Protein AF-A0A7V9HF92-F1 (afdb_monomer_lite)

Sequence (200 aa):
MSDAPPTRTHRFTRQAFLLSTALSVGAAAGPRAQLAFAQTGGGDSEILKFALTLELLEARFYERGLRLVEELSEEERAGLAELRDNEFEHVRVLSRLIRRLGATPVTEPQFDFGDAFSSNSRFLEVAQQLEELGVGAYQGAMTGIADRQVLAVAGAIAQVEARHSAVVRLLREEPVAPDALDRSLARDAVVERVEPFLAE

Secondary structure (DSSP, 8-state):
---PPP-------S------------S---HHHHHHHHTTT--HHHHHHHHHHHHHHHHHHHHHHHHH-TT--HHHHHHHHHHHHHHHHHHHHHHHHHHHTTPPPPPPPPB--TTTTSSHHHHHHHHHHHHHHHHHHHHHHGGG--SHHHHHHHHHHHHHHHHHHHHHHHHTT--S--SSS-----HHHHHHHHGGGB--

Radius of gyration: 20.08 Å; chains: 1; bounding box: 72×50×48 Å

Foldseek 3Di:
DDDDDDDPDPPPDPDDDPDDDPDPDDDDQAPVRLLVVLPPLDALLSLLLLLLQLLLLLLVLLVVLLVQAPPDDPVRSVLSVVSNVLSVVSNVVSQVVSVVVVHHHDDHFQWDPDCCNVYPLSVLVVQLVSLLLSLQSLQQCLVSYDDPVSNVSSVVSSVVSLVSNLSSCVVVVHDSDPDPDRHHDDSVRSCVSCVNTGDD

Structure (mmCIF, N/CA/C/O backbone):
data_AF-A0A7V9HF92-F1
#
_entry.id   AF-A0A7V9HF92-F1
#
loop_
_atom_site.group_PDB
_atom_site.id
_atom_site.type_symbol
_atom_site.label_atom_id
_atom_site.label_alt_id
_atom_site.label_comp_id
_atom_site.label_asym_id
_atom_site.label_entity_id
_atom_site.label_seq_id
_atom_site.pdbx_PDB_ins_code
_atom_site.Cartn_x
_atom_site.Cartn_y
_atom_site.Cartn_z
_atom_site.occupancy
_atom_site.B_iso_or_equiv
_atom_site.auth_seq_id
_atom_site.auth_comp_id
_atom_site.auth_asym_id
_atom_site.auth_atom_id
_atom_site.pdbx_PDB_model_num
ATOM 1 N N . MET A 1 1 ? -53.172 -40.941 7.576 1.00 40.94 1 MET A N 1
ATOM 2 C CA . MET A 1 1 ? -52.555 -40.146 6.489 1.00 40.94 1 MET A CA 1
ATOM 3 C C . MET A 1 1 ? -52.684 -38.686 6.882 1.00 40.94 1 MET A C 1
ATOM 5 O O . MET A 1 1 ? -53.810 -38.234 6.944 1.00 40.94 1 MET A O 1
ATOM 9 N N . SER A 1 2 ? -51.672 -37.896 7.214 1.00 47.41 2 SER A N 1
ATOM 10 C CA . SER A 1 2 ? -50.235 -38.066 7.434 1.00 47.41 2 SER A CA 1
ATOM 11 C C . SER A 1 2 ? -49.829 -36.771 8.152 1.00 47.41 2 SER A C 1
ATOM 13 O O . SER A 1 2 ? -49.923 -35.712 7.538 1.00 47.41 2 SER A O 1
ATOM 15 N N . ASP A 1 3 ? -49.438 -36.833 9.426 1.00 45.84 3 ASP A N 1
ATOM 16 C CA . ASP A 1 3 ? -48.853 -35.688 10.134 1.00 45.84 3 ASP A CA 1
ATOM 17 C C . ASP A 1 3 ? -47.425 -35.474 9.623 1.00 45.84 3 ASP A C 1
ATOM 19 O O . ASP A 1 3 ? -46.551 -36.319 9.823 1.00 45.84 3 ASP A O 1
ATOM 23 N N . ALA A 1 4 ? -47.183 -34.359 8.934 1.00 49.19 4 ALA A N 1
ATOM 24 C CA . ALA A 1 4 ? -45.833 -33.900 8.629 1.00 49.19 4 ALA A CA 1
ATOM 25 C C . ALA A 1 4 ? -45.316 -33.052 9.807 1.00 49.19 4 ALA A C 1
ATOM 27 O O . ALA A 1 4 ? -46.046 -32.178 10.284 1.00 49.19 4 ALA A O 1
ATOM 28 N N . PRO A 1 5 ? -44.081 -33.263 10.295 1.00 51.62 5 PRO A N 1
ATOM 29 C CA . PRO A 1 5 ? -43.551 -32.468 11.394 1.00 51.62 5 PRO A CA 1
ATOM 30 C C . PRO A 1 5 ? -43.204 -31.048 10.914 1.00 51.62 5 PRO A C 1
ATOM 32 O O . PRO A 1 5 ? -42.853 -30.858 9.745 1.00 51.62 5 PRO A O 1
ATOM 35 N N . PRO A 1 6 ? -43.246 -30.033 11.796 1.00 48.38 6 PRO A N 1
ATOM 36 C CA . PRO A 1 6 ? -42.852 -28.681 11.428 1.00 48.38 6 PRO A CA 1
ATOM 37 C C . PRO A 1 6 ? -41.350 -28.622 11.114 1.00 48.38 6 PRO A C 1
ATOM 39 O O . PRO A 1 6 ? -40.503 -29.011 11.921 1.00 48.38 6 PRO A O 1
ATOM 42 N N . THR A 1 7 ? -41.010 -28.088 9.942 1.00 48.69 7 THR A N 1
ATOM 43 C CA . THR A 1 7 ? -39.640 -27.742 9.552 1.00 48.69 7 THR A CA 1
ATOM 44 C C . THR A 1 7 ? -39.078 -26.680 10.492 1.00 48.69 7 THR A C 1
ATOM 46 O O . THR A 1 7 ? -39.492 -25.520 10.477 1.00 48.69 7 THR A O 1
ATOM 49 N N . ARG A 1 8 ? -38.105 -27.082 11.312 1.00 45.47 8 ARG A N 1
ATOM 50 C CA . ARG A 1 8 ? -37.311 -26.205 12.175 1.00 45.47 8 ARG A CA 1
ATOM 51 C C . ARG A 1 8 ? -36.413 -25.324 11.304 1.00 45.47 8 ARG A C 1
ATOM 53 O O . ARG A 1 8 ? -35.305 -25.710 10.950 1.00 45.47 8 ARG A O 1
ATOM 60 N N . THR A 1 9 ? -36.878 -24.131 10.946 1.00 44.81 9 THR A N 1
ATOM 61 C CA . THR A 1 9 ? -36.008 -23.114 10.345 1.00 44.81 9 THR A CA 1
ATOM 62 C C . THR A 1 9 ? -35.005 -22.660 11.401 1.00 44.81 9 THR A C 1
ATOM 64 O O . THR A 1 9 ? -35.370 -21.954 12.346 1.00 44.81 9 THR A O 1
ATOM 67 N N . HIS A 1 10 ? -33.747 -23.075 11.268 1.00 40.66 10 HIS A N 1
ATOM 68 C CA . HIS A 1 10 ? -32.648 -22.533 12.056 1.00 40.66 10 HIS A CA 1
ATOM 69 C C . HIS A 1 10 ? -32.425 -21.076 11.639 1.00 40.66 10 HIS A C 1
ATOM 71 O O . HIS A 1 10 ? -31.696 -20.773 10.700 1.00 40.66 10 HIS A O 1
ATOM 77 N N . ARG A 1 11 ? -33.099 -20.156 12.335 1.00 37.94 11 ARG A N 1
ATOM 78 C CA . ARG A 1 11 ? -32.717 -18.746 12.347 1.00 37.94 11 ARG A CA 1
ATOM 79 C C . ARG A 1 11 ? -31.356 -18.674 13.035 1.00 37.94 11 ARG A C 1
ATOM 81 O O . ARG A 1 11 ? -31.277 -18.841 14.249 1.00 37.94 11 ARG A O 1
ATOM 88 N N . PHE A 1 12 ? -30.291 -18.463 12.269 1.00 39.97 12 PHE A N 1
ATOM 89 C CA . PHE A 1 12 ? -29.013 -18.052 12.838 1.00 39.97 12 PHE A CA 1
ATOM 90 C C . PHE A 1 12 ? -29.165 -16.612 13.331 1.00 39.97 12 PHE A C 1
ATOM 92 O O . PHE A 1 12 ? -29.011 -15.646 12.586 1.00 39.97 12 PHE A O 1
ATOM 99 N N . THR A 1 13 ? -29.564 -16.466 14.591 1.00 43.72 13 THR A N 1
ATOM 100 C CA . THR A 1 13 ? -29.582 -15.178 15.279 1.00 43.72 13 THR A CA 1
ATOM 101 C C . THR A 1 13 ? -28.131 -14.745 15.497 1.00 43.72 13 THR A C 1
ATOM 103 O O . THR A 1 13 ? -27.348 -15.493 16.076 1.00 43.72 13 THR A O 1
ATOM 106 N N . ARG A 1 14 ? -27.765 -13.539 15.037 1.00 43.00 14 ARG A N 1
ATOM 107 C CA . ARG A 1 14 ? -26.424 -12.913 15.136 1.00 43.00 14 ARG A CA 1
ATOM 108 C C . ARG A 1 14 ? -25.986 -12.560 16.574 1.00 43.00 14 ARG A C 1
ATOM 110 O O . ARG A 1 14 ? -25.287 -11.579 16.792 1.00 43.00 14 ARG A O 1
ATOM 117 N N . GLN A 1 15 ? -26.414 -13.320 17.574 1.00 42.09 15 GLN A N 1
ATOM 118 C CA . GLN A 1 15 ? -26.092 -13.084 18.978 1.00 42.09 15 GLN A CA 1
ATOM 119 C C . GLN A 1 15 ? -25.791 -14.414 19.657 1.00 42.09 15 GLN A C 1
ATOM 121 O O . GLN A 1 15 ? -26.705 -15.076 20.135 1.00 42.09 15 GLN A O 1
ATOM 126 N N . ALA A 1 16 ? -24.512 -14.791 19.667 1.00 38.38 16 ALA A N 1
ATOM 127 C CA . ALA A 1 16 ? -23.866 -15.548 20.741 1.00 38.38 16 ALA A CA 1
ATOM 128 C C . ALA A 1 16 ? -22.420 -15.886 20.345 1.00 38.38 16 ALA A C 1
ATOM 130 O O . ALA A 1 16 ? -22.166 -16.966 19.828 1.00 38.38 16 ALA A O 1
ATOM 131 N N . PHE A 1 17 ? -21.477 -14.983 20.624 1.00 36.03 17 PHE A N 1
ATOM 132 C CA . PHE A 1 17 ? -20.179 -15.392 21.172 1.00 36.03 17 PHE A CA 1
ATOM 133 C C . PHE A 1 17 ? -19.497 -14.202 21.861 1.00 36.03 17 PHE A C 1
ATOM 135 O O . PHE A 1 17 ? -18.543 -13.617 21.365 1.00 36.03 17 PHE A O 1
ATOM 142 N N . LEU A 1 18 ? -20.026 -13.813 23.022 1.00 42.84 18 LEU A N 1
ATOM 143 C CA . LEU A 1 18 ? -19.210 -13.148 24.031 1.00 42.84 18 LEU A CA 1
ATOM 144 C C . LEU A 1 18 ? -18.628 -14.254 24.907 1.00 42.84 18 LEU A C 1
ATOM 146 O O . LEU A 1 18 ? -19.314 -14.757 25.794 1.00 42.84 18 LEU A O 1
ATOM 150 N N . LEU A 1 19 ? -17.375 -14.626 24.655 1.00 32.88 19 LEU A N 1
ATOM 151 C CA . LEU A 1 19 ? -16.530 -15.182 25.701 1.00 32.88 19 LEU A CA 1
ATOM 152 C C . LEU A 1 19 ? -15.268 -14.331 25.794 1.00 32.88 19 LEU A C 1
ATOM 154 O O . LEU A 1 19 ? -14.344 -14.410 24.992 1.00 32.88 19 LEU A O 1
ATOM 158 N N . SER A 1 20 ? -15.291 -13.475 26.802 1.00 36.34 20 SER A N 1
ATOM 159 C CA . SER A 1 20 ? -14.154 -12.781 27.366 1.00 36.34 20 SER A CA 1
ATOM 160 C C . SER A 1 20 ? -13.101 -13.778 27.851 1.00 36.34 20 SER A C 1
ATOM 162 O O . SER A 1 20 ? -13.268 -14.404 28.896 1.00 36.34 20 SER A O 1
ATOM 164 N N . THR A 1 21 ? -11.975 -13.839 27.151 1.00 32.91 21 THR A N 1
ATOM 165 C CA . THR A 1 21 ? -10.671 -14.076 27.773 1.00 32.91 21 THR A CA 1
ATOM 166 C C . THR A 1 21 ? -9.811 -12.856 27.501 1.00 32.91 21 THR A C 1
ATOM 168 O O . THR A 1 21 ? -9.129 -12.763 26.484 1.00 32.91 21 THR A O 1
ATOM 171 N N . ALA A 1 22 ? -9.864 -11.899 28.425 1.00 42.62 22 ALA A N 1
ATOM 172 C CA . ALA A 1 22 ? -8.779 -10.953 28.598 1.00 42.62 22 ALA A CA 1
ATOM 173 C C . ALA A 1 22 ? -7.554 -11.751 29.071 1.00 42.62 22 ALA A C 1
ATOM 175 O O . ALA A 1 22 ? -7.378 -11.976 30.265 1.00 42.62 22 ALA A O 1
ATOM 176 N N . LEU A 1 23 ? -6.730 -12.221 28.134 1.00 39.31 23 LEU A N 1
ATOM 177 C CA . LEU A 1 23 ? -5.318 -12.420 28.420 1.00 39.31 23 LEU A CA 1
ATOM 178 C C . LEU A 1 23 ? -4.571 -11.230 27.831 1.00 39.31 23 LEU A C 1
ATOM 180 O O . LEU A 1 23 ? -4.361 -11.127 26.626 1.00 39.31 23 LEU A O 1
ATOM 184 N N . SER A 1 24 ? -4.133 -10.347 28.717 1.00 44.56 24 SER A N 1
ATOM 185 C CA . SER A 1 24 ? -2.951 -9.525 28.507 1.00 44.56 24 SER A CA 1
ATOM 186 C C . SER A 1 24 ? -1.732 -10.445 28.343 1.00 44.56 24 SER A C 1
ATOM 188 O O . SER A 1 24 ? -0.978 -10.657 29.291 1.00 44.56 24 SER A O 1
ATOM 190 N N . VAL A 1 25 ? -1.560 -11.035 27.153 1.00 40.38 25 VAL A N 1
ATOM 191 C CA . VAL A 1 25 ? -0.290 -11.639 26.733 1.00 40.38 25 VAL A CA 1
ATOM 192 C C . VAL A 1 25 ? 0.549 -10.528 26.123 1.00 40.38 25 VAL A C 1
ATOM 194 O O . VAL A 1 25 ? 0.230 -9.986 25.067 1.00 40.38 25 VAL A O 1
ATOM 197 N N . GLY A 1 26 ? 1.614 -10.162 26.826 1.00 43.53 26 GLY A N 1
ATOM 198 C CA . GLY A 1 26 ? 2.636 -9.279 26.294 1.00 43.53 26 GLY A CA 1
ATOM 199 C C . GLY A 1 26 ? 3.285 -9.861 25.033 1.00 43.53 26 GLY A C 1
ATOM 200 O O . GLY A 1 26 ? 3.657 -11.027 24.995 1.00 43.53 26 GLY A O 1
ATOM 201 N N . ALA A 1 27 ? 3.406 -9.014 24.013 1.00 47.22 27 ALA A N 1
ATOM 202 C CA . ALA A 1 27 ? 4.593 -8.787 23.179 1.00 47.22 27 ALA A CA 1
ATOM 203 C C . ALA A 1 27 ? 5.402 -9.966 22.576 1.00 47.22 27 ALA A C 1
ATOM 205 O O . ALA A 1 27 ? 6.543 -9.742 22.187 1.00 47.22 27 ALA A O 1
ATOM 206 N N . ALA A 1 28 ? 4.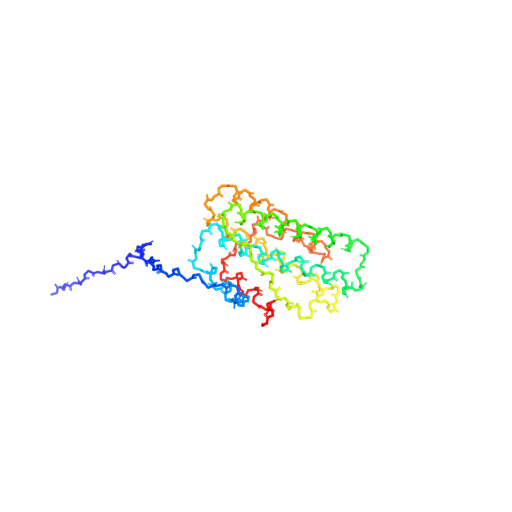864 -11.181 22.433 1.00 50.34 28 ALA A N 1
ATOM 207 C CA . ALA A 1 28 ? 5.590 -12.277 21.763 1.00 50.34 28 ALA A CA 1
ATOM 208 C C . ALA A 1 28 ? 4.709 -13.183 20.882 1.00 50.34 28 ALA A C 1
ATOM 210 O O . ALA A 1 28 ? 5.019 -14.352 20.671 1.00 50.34 28 ALA A O 1
ATOM 211 N N . ALA A 1 29 ? 3.594 -12.667 20.366 1.00 53.78 29 ALA A N 1
ATOM 212 C CA . ALA A 1 29 ? 2.858 -13.351 19.309 1.00 53.78 29 ALA A CA 1
ATOM 213 C C . ALA A 1 29 ? 3.549 -13.055 17.967 1.00 53.78 29 ALA A C 1
ATOM 215 O O . ALA A 1 29 ? 3.652 -11.885 17.588 1.00 53.78 29 ALA A O 1
ATOM 216 N N . GLY A 1 30 ? 4.034 -14.096 17.279 1.00 56.59 30 GLY A N 1
ATOM 217 C CA . GLY A 1 30 ? 4.612 -13.976 15.937 1.00 56.59 30 GLY A CA 1
ATOM 218 C C . GLY A 1 30 ? 3.607 -13.412 14.918 1.00 56.59 30 GLY A C 1
ATOM 219 O O . GLY A 1 30 ? 2.406 -13.359 15.211 1.00 56.59 30 GLY A O 1
ATOM 220 N N . PRO A 1 31 ? 4.057 -13.003 13.719 1.00 56.03 31 PRO A N 1
ATOM 221 C CA . PRO A 1 31 ? 3.224 -12.296 12.740 1.00 56.03 31 PRO A CA 1
ATOM 222 C C . PRO A 1 31 ? 1.904 -13.019 12.426 1.00 56.03 31 PRO A C 1
ATOM 224 O O . PRO A 1 31 ? 0.831 -12.416 12.470 1.00 56.03 31 PRO A O 1
ATOM 227 N N . ARG A 1 32 ? 1.956 -14.347 12.248 1.00 63.03 32 ARG A N 1
ATOM 228 C CA . ARG A 1 32 ? 0.773 -15.201 12.031 1.00 63.03 32 ARG A CA 1
ATOM 229 C C . ARG A 1 32 ? -0.222 -15.168 1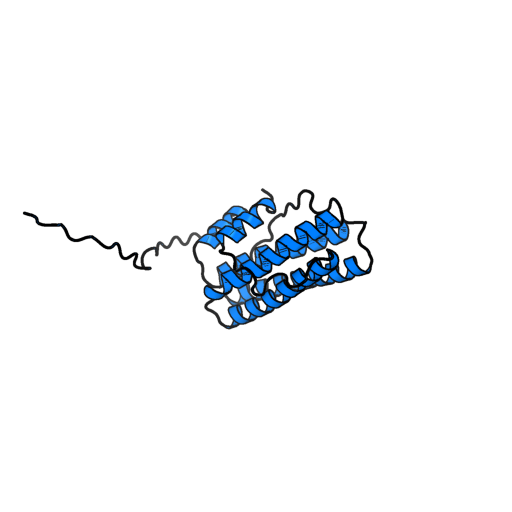3.195 1.00 63.03 32 ARG A C 1
ATOM 231 O O . ARG A 1 32 ? -1.431 -15.110 12.982 1.00 63.03 32 ARG A O 1
ATOM 238 N N . ALA A 1 33 ? 0.267 -15.166 14.433 1.00 57.69 33 ALA A N 1
ATOM 239 C CA . ALA A 1 33 ? -0.587 -15.103 15.616 1.00 57.69 33 ALA A CA 1
ATOM 240 C C . ALA A 1 33 ? -1.249 -13.723 15.761 1.00 57.69 33 ALA A C 1
ATOM 242 O O . ALA A 1 33 ? -2.421 -13.650 16.124 1.00 57.69 33 ALA A O 1
ATOM 243 N N . GLN A 1 34 ? -0.548 -12.637 15.417 1.00 56.53 34 GLN A N 1
ATOM 244 C CA . GLN A 1 34 ? -1.140 -11.295 15.383 1.00 56.53 34 GLN A CA 1
ATOM 245 C C . GLN A 1 34 ? -2.262 -11.204 14.344 1.00 56.53 34 GLN A C 1
ATOM 247 O O . GLN A 1 34 ? -3.347 -10.727 14.676 1.00 56.53 34 GLN A O 1
ATOM 252 N N . LEU A 1 35 ? -2.052 -11.740 13.135 1.00 55.53 35 LEU A N 1
ATOM 253 C CA . LEU A 1 35 ? -3.102 -11.827 12.114 1.00 55.53 35 LEU A CA 1
ATOM 254 C C . LEU A 1 35 ? -4.307 -12.647 12.594 1.00 55.53 35 LEU A C 1
ATOM 256 O O . LEU A 1 35 ? -5.446 -12.235 12.373 1.00 55.53 35 LEU A O 1
ATOM 260 N N . ALA A 1 36 ? -4.070 -13.768 13.283 1.00 55.12 36 ALA A N 1
ATOM 261 C CA . ALA A 1 36 ? -5.118 -14.628 13.830 1.00 55.12 36 ALA A CA 1
ATOM 262 C C . ALA A 1 36 ? -5.943 -13.945 14.938 1.00 55.12 36 ALA A C 1
ATOM 264 O O . ALA A 1 36 ? -7.165 -14.070 14.947 1.00 55.12 36 ALA A O 1
ATOM 265 N N . PHE A 1 37 ? -5.321 -13.172 15.837 1.00 48.25 37 PHE A N 1
ATOM 266 C CA . PHE A 1 37 ? -6.055 -12.373 16.834 1.00 48.25 37 PHE A CA 1
ATOM 267 C C . PHE A 1 37 ? -6.966 -11.343 16.176 1.00 48.25 37 PHE A C 1
ATOM 269 O O . PHE A 1 37 ? -8.121 -11.156 16.573 1.00 48.25 37 PHE A O 1
ATOM 276 N N . ALA A 1 38 ? -6.454 -10.740 15.113 1.00 51.38 38 ALA A N 1
ATOM 277 C CA . ALA A 1 38 ? -7.172 -9.786 14.310 1.00 51.38 38 ALA A CA 1
ATOM 278 C C . ALA A 1 38 ? -8.455 -10.425 13.701 1.00 51.38 38 ALA A C 1
ATOM 280 O O . ALA A 1 38 ? -9.498 -9.774 13.678 1.00 51.38 38 ALA A O 1
ATOM 281 N N . GLN A 1 39 ? -8.458 -11.716 13.319 1.00 49.19 39 GLN A N 1
ATOM 282 C CA . GLN A 1 39 ? -9.604 -12.429 12.700 1.00 49.19 39 GLN A CA 1
ATOM 283 C C . GLN A 1 39 ? -10.920 -12.435 13.507 1.00 49.19 39 GLN A C 1
ATOM 285 O O . GLN A 1 39 ? -11.978 -12.700 12.942 1.00 49.19 39 GLN A O 1
ATOM 290 N N . THR A 1 40 ? -10.911 -12.116 14.803 1.00 50.59 40 THR A N 1
ATOM 291 C CA . THR A 1 40 ? -12.083 -12.269 15.693 1.00 50.59 40 THR A CA 1
ATOM 292 C C . THR A 1 40 ? -13.145 -11.157 15.609 1.00 50.59 40 THR A C 1
ATOM 294 O O . THR A 1 40 ? -14.029 -11.082 16.458 1.00 50.59 40 THR A O 1
ATOM 297 N N . GLY A 1 41 ? -13.121 -10.311 14.572 1.00 51.03 41 GLY A N 1
ATOM 298 C CA . GLY A 1 41 ? -14.105 -9.228 14.412 1.00 51.03 41 GLY A CA 1
ATOM 299 C C . GLY A 1 41 ? -13.924 -8.098 15.431 1.00 51.03 41 GLY A C 1
ATOM 300 O O . GLY A 1 41 ? -14.900 -7.572 15.962 1.00 51.03 41 GLY A O 1
ATOM 301 N N . GLY A 1 42 ? -12.669 -7.755 15.737 1.00 60.81 42 GLY A N 1
ATOM 302 C CA . GLY A 1 42 ? -12.345 -6.678 16.668 1.00 60.81 42 GLY A CA 1
ATOM 303 C C . GLY A 1 42 ? -12.814 -5.300 16.189 1.00 60.81 42 GLY A C 1
ATOM 304 O O . GLY A 1 42 ? -12.985 -5.071 14.994 1.00 60.81 42 GLY A O 1
ATOM 305 N N . GLY A 1 43 ? -13.021 -4.384 17.141 1.00 88.25 43 GLY A N 1
ATOM 306 C CA . GLY A 1 43 ? -13.391 -2.993 16.858 1.00 88.25 43 GLY A CA 1
ATOM 307 C C . GLY A 1 43 ? -12.307 -2.228 16.092 1.00 88.25 43 GLY A C 1
ATOM 308 O O . GLY A 1 43 ? -11.266 -2.782 15.744 1.00 88.25 43 GLY A O 1
ATOM 309 N N . ASP A 1 44 ? -12.522 -0.932 15.868 1.00 93.50 44 ASP A N 1
ATOM 310 C CA . ASP A 1 44 ? -11.688 -0.084 14.998 1.00 93.50 44 ASP A CA 1
ATOM 311 C C . ASP A 1 44 ? -10.173 -0.210 15.224 1.00 93.50 44 ASP A C 1
ATOM 313 O O . ASP A 1 44 ? -9.400 -0.145 14.273 1.00 93.50 44 ASP A O 1
ATOM 317 N N . SER A 1 45 ? -9.724 -0.452 16.461 1.00 94.69 45 SER A N 1
ATOM 318 C CA . SER A 1 45 ? -8.309 -0.683 16.766 1.00 94.69 45 SER A CA 1
ATOM 319 C C . SER A 1 45 ? -7.726 -1.927 16.089 1.00 94.69 45 SER A C 1
ATOM 321 O O . SER A 1 45 ? -6.580 -1.891 15.659 1.00 94.69 45 SER A O 1
ATOM 323 N N . GLU A 1 46 ? -8.480 -3.023 15.991 1.00 93.25 46 GLU A N 1
ATOM 324 C CA . GLU A 1 46 ? -8.020 -4.268 15.356 1.00 93.25 46 GLU A CA 1
ATOM 325 C C . GLU A 1 46 ? -8.084 -4.194 13.829 1.00 93.25 46 GLU A C 1
ATOM 327 O O . GLU A 1 46 ? -7.289 -4.841 13.145 1.00 93.25 46 GLU A O 1
ATOM 332 N N . ILE A 1 47 ? -8.997 -3.383 13.289 1.00 94.88 47 ILE A N 1
ATOM 333 C CA . ILE A 1 47 ? -9.003 -3.029 11.865 1.00 94.88 47 ILE A CA 1
ATOM 334 C C . ILE A 1 47 ? -7.762 -2.193 11.542 1.00 94.88 47 ILE A C 1
ATOM 336 O O . ILE A 1 47 ? -7.013 -2.533 10.633 1.00 94.88 47 ILE A O 1
ATOM 340 N N . LEU A 1 48 ? -7.495 -1.148 12.329 1.00 96.88 48 LEU A N 1
ATOM 341 C CA . LEU A 1 48 ? -6.343 -0.273 12.121 1.00 96.88 48 LEU A CA 1
ATOM 342 C C . LEU A 1 48 ? -5.005 -0.988 12.301 1.00 96.88 48 LEU A C 1
ATOM 344 O O . LEU A 1 48 ? -4.074 -0.719 11.552 1.00 96.88 48 LEU A O 1
ATOM 348 N N . LYS A 1 49 ? -4.884 -1.885 13.285 1.00 96.31 49 LYS A N 1
ATOM 349 C CA . LYS A 1 49 ? -3.676 -2.702 13.466 1.00 96.31 49 LYS A CA 1
ATOM 350 C C . LYS A 1 49 ? -3.425 -3.605 12.266 1.00 96.31 49 LYS A C 1
ATOM 352 O O . LYS A 1 49 ? -2.288 -3.736 11.843 1.00 96.31 49 LYS A O 1
ATOM 357 N N . PHE A 1 50 ? -4.484 -4.199 11.725 1.00 94.75 50 PHE A N 1
ATOM 358 C CA . PHE A 1 50 ? -4.381 -5.024 10.533 1.00 94.75 50 PHE A CA 1
ATOM 359 C C . PHE A 1 50 ? -3.962 -4.208 9.312 1.00 94.75 50 PHE A C 1
ATOM 361 O O . PHE A 1 50 ? -3.008 -4.596 8.651 1.00 94.75 50 PHE A O 1
ATOM 368 N N . ALA A 1 51 ? -4.595 -3.053 9.079 1.00 97.19 51 ALA A N 1
ATOM 369 C CA . ALA A 1 51 ? -4.175 -2.119 8.036 1.00 97.19 51 ALA A CA 1
ATOM 370 C C . ALA A 1 51 ? -2.704 -1.710 8.217 1.00 97.19 51 ALA A C 1
ATOM 372 O O . ALA A 1 51 ? -1.924 -1.827 7.288 1.00 97.19 51 ALA A O 1
ATOM 373 N N . LEU A 1 52 ? -2.283 -1.368 9.441 1.00 98.31 52 LEU A N 1
ATOM 374 C CA . LEU A 1 52 ? -0.894 -1.008 9.742 1.00 98.31 52 LEU A CA 1
ATOM 375 C C . LEU A 1 52 ? 0.100 -2.121 9.377 1.00 98.31 52 LEU A C 1
ATOM 377 O O . LEU A 1 52 ? 1.216 -1.818 8.973 1.00 98.31 52 LEU A O 1
ATOM 381 N N . THR A 1 53 ? -0.271 -3.394 9.524 1.00 96.56 53 THR A N 1
ATOM 382 C CA . THR A 1 53 ? 0.574 -4.507 9.072 1.00 96.56 53 THR A CA 1
ATOM 383 C C . THR A 1 53 ? 0.747 -4.522 7.550 1.00 96.56 53 THR A C 1
ATOM 385 O O . THR A 1 53 ? 1.844 -4.841 7.100 1.00 96.56 53 THR A O 1
ATOM 388 N N . LEU A 1 54 ? -0.291 -4.172 6.782 1.00 98.00 54 LEU A N 1
ATOM 389 C CA . LEU A 1 54 ? -0.227 -4.082 5.317 1.00 98.00 54 LEU A CA 1
ATOM 390 C C . LEU A 1 54 ? 0.646 -2.901 4.875 1.00 98.00 54 LEU A C 1
ATOM 392 O O . LEU A 1 54 ? 1.623 -3.120 4.173 1.00 98.00 54 LEU A O 1
ATOM 396 N N . GLU A 1 55 ? 0.431 -1.707 5.435 1.00 98.62 55 GLU A N 1
ATOM 397 C CA . GLU A 1 55 ? 1.260 -0.536 5.089 1.00 98.62 55 GLU A CA 1
ATOM 398 C C . GLU A 1 55 ? 2.745 -0.756 5.414 1.00 98.62 55 GLU A C 1
ATOM 400 O O . GLU A 1 55 ? 3.644 -0.265 4.739 1.00 98.62 55 GLU A O 1
ATOM 405 N N . LEU A 1 56 ? 3.042 -1.491 6.495 1.00 98.50 56 LEU A N 1
ATOM 406 C CA . LEU A 1 56 ? 4.420 -1.855 6.830 1.00 98.50 56 LEU A CA 1
ATOM 407 C C . LEU A 1 56 ? 5.011 -2.825 5.801 1.00 98.50 56 LEU A C 1
ATOM 409 O O . LEU A 1 56 ? 6.194 -2.707 5.479 1.00 98.50 56 LEU A O 1
ATOM 413 N N . LEU A 1 57 ? 4.211 -3.769 5.298 1.00 98.31 57 LEU A N 1
ATOM 414 C CA . LEU A 1 57 ? 4.617 -4.689 4.238 1.00 98.31 57 LEU A CA 1
ATOM 415 C C . LEU A 1 57 ? 4.971 -3.908 2.964 1.00 98.31 57 LEU A C 1
ATOM 417 O O . LEU A 1 57 ? 6.070 -4.090 2.438 1.00 98.31 57 LEU A O 1
ATOM 421 N N . GLU A 1 58 ? 4.097 -3.006 2.518 1.00 98.75 58 GLU A N 1
ATOM 422 C CA . GLU A 1 58 ? 4.278 -2.185 1.311 1.00 98.75 58 GLU A CA 1
ATOM 423 C C . GLU A 1 58 ? 5.438 -1.190 1.454 1.00 98.75 58 GLU A C 1
ATOM 425 O O . GLU A 1 58 ? 6.341 -1.160 0.610 1.00 98.75 58 GLU A O 1
ATOM 430 N N . ALA A 1 59 ? 5.524 -0.472 2.580 1.00 98.75 59 ALA A N 1
ATOM 431 C CA . ALA A 1 59 ? 6.634 0.443 2.850 1.00 98.75 59 ALA A CA 1
ATOM 432 C C . ALA A 1 59 ? 7.998 -0.264 2.760 1.00 98.75 59 ALA A C 1
ATOM 434 O O . ALA A 1 59 ? 8.948 0.253 2.157 1.00 98.75 59 ALA A O 1
ATOM 435 N N . ARG A 1 60 ? 8.109 -1.470 3.335 1.00 98.50 60 ARG A N 1
ATOM 436 C CA . ARG A 1 60 ? 9.348 -2.265 3.289 1.00 98.50 60 ARG A CA 1
ATOM 437 C C . ARG A 1 60 ? 9.597 -2.901 1.937 1.00 98.50 60 ARG A C 1
ATOM 439 O O . ARG A 1 60 ? 10.762 -3.015 1.541 1.00 98.50 60 ARG A O 1
ATOM 446 N N . PHE A 1 61 ? 8.542 -3.278 1.229 1.00 98.81 61 PHE A N 1
ATOM 447 C CA . PHE A 1 61 ? 8.637 -3.779 -0.129 1.00 98.81 61 PHE A CA 1
ATOM 448 C C . PHE A 1 61 ? 9.274 -2.735 -1.050 1.00 98.81 61 PHE A C 1
ATOM 450 O O . PHE A 1 61 ? 10.319 -3.013 -1.648 1.00 98.81 61 PHE A O 1
ATOM 457 N N . TYR A 1 62 ? 8.740 -1.509 -1.085 1.00 98.81 62 TYR A N 1
ATOM 458 C CA . TYR A 1 62 ? 9.299 -0.444 -1.918 1.00 98.81 62 TYR A CA 1
ATOM 459 C C . TYR A 1 62 ? 10.682 0.011 -1.458 1.00 98.81 62 TYR A C 1
ATOM 461 O O . TYR A 1 62 ? 11.572 0.198 -2.291 1.00 98.81 62 TYR A O 1
ATOM 469 N N . GLU A 1 63 ? 10.915 0.144 -0.147 1.00 98.69 63 GLU A N 1
ATOM 470 C CA . GLU A 1 63 ? 12.240 0.484 0.386 1.00 98.69 63 GLU A CA 1
ATOM 471 C C . GLU A 1 63 ? 13.311 -0.513 -0.082 1.00 98.69 63 GLU A C 1
ATOM 473 O O . GLU A 1 63 ? 14.415 -0.117 -0.475 1.00 98.69 63 GLU A O 1
ATOM 478 N N . ARG A 1 64 ? 12.999 -1.813 -0.052 1.00 98.62 64 ARG A N 1
ATOM 479 C CA . ARG A 1 64 ? 13.927 -2.861 -0.477 1.00 98.62 64 ARG A CA 1
ATOM 480 C C . ARG A 1 64 ? 14.035 -2.947 -1.999 1.00 98.62 64 ARG A C 1
ATOM 482 O O . ARG A 1 64 ? 15.156 -3.073 -2.489 1.00 98.62 64 ARG A O 1
ATOM 489 N N . GLY A 1 65 ? 12.931 -2.822 -2.730 1.00 98.50 65 GLY A N 1
ATOM 490 C CA . GLY A 1 65 ? 12.913 -2.844 -4.194 1.00 98.50 65 GLY A CA 1
ATOM 491 C C . GLY A 1 65 ? 13.728 -1.714 -4.810 1.00 98.50 65 GLY A C 1
ATOM 492 O O . GLY A 1 65 ? 14.628 -1.972 -5.605 1.00 98.50 65 GLY A O 1
ATOM 493 N N . LEU A 1 66 ? 13.543 -0.478 -4.335 1.00 98.50 66 LEU A N 1
ATOM 494 C CA . LEU A 1 66 ? 14.323 0.684 -4.783 1.00 98.50 66 LEU A CA 1
ATOM 495 C C . LEU A 1 66 ? 15.831 0.538 -4.536 1.00 98.50 66 LEU A C 1
ATOM 497 O O . LEU A 1 66 ? 16.629 1.187 -5.217 1.00 98.50 66 LEU A O 1
ATOM 501 N N . ARG A 1 67 ? 16.228 -0.288 -3.562 1.00 98.19 67 ARG A N 1
ATOM 502 C CA . ARG A 1 67 ? 17.633 -0.574 -3.253 1.00 98.19 67 ARG A CA 1
ATOM 503 C C . ARG A 1 67 ? 18.203 -1.732 -4.072 1.00 98.19 67 ARG A C 1
ATOM 505 O O . ARG A 1 67 ? 19.386 -1.692 -4.386 1.00 98.19 67 ARG A O 1
ATOM 512 N N . LEU A 1 68 ? 17.414 -2.776 -4.328 1.00 98.06 68 LEU A N 1
ATOM 513 C CA . LEU A 1 68 ? 17.901 -4.035 -4.905 1.00 98.06 68 LEU A CA 1
ATOM 514 C C . LEU A 1 68 ? 17.681 -4.154 -6.415 1.00 98.06 68 LEU A C 1
ATOM 516 O O . LEU A 1 68 ? 18.425 -4.882 -7.062 1.00 98.06 68 LEU A O 1
ATOM 520 N N . VAL A 1 69 ? 16.688 -3.464 -6.976 1.00 97.94 69 VAL A N 1
ATOM 521 C CA . VAL A 1 69 ? 16.418 -3.492 -8.416 1.00 97.94 69 VAL A CA 1
ATOM 522 C C . VAL A 1 69 ? 17.273 -2.423 -9.098 1.00 97.94 69 VAL A C 1
ATOM 524 O O . VAL A 1 69 ? 17.014 -1.220 -8.994 1.00 97.94 69 VAL A O 1
ATOM 527 N N . GLU A 1 70 ? 18.331 -2.867 -9.775 1.00 93.62 70 GLU A N 1
ATOM 528 C CA . GLU A 1 70 ? 19.305 -1.983 -10.433 1.00 93.62 70 GLU A CA 1
ATOM 529 C C . GLU A 1 70 ? 18.791 -1.413 -11.764 1.00 93.62 70 GLU A C 1
ATOM 531 O O . GLU A 1 70 ? 19.203 -0.332 -12.173 1.00 93.62 70 GLU A O 1
ATOM 536 N N . GLU A 1 71 ? 17.857 -2.112 -12.412 1.00 94.75 71 GLU A N 1
ATOM 537 C CA . GLU A 1 71 ? 17.402 -1.850 -13.786 1.00 94.75 71 GLU A CA 1
ATOM 538 C C . GLU A 1 71 ? 16.340 -0.740 -13.911 1.00 94.75 71 GLU A C 1
ATOM 540 O O . GLU A 1 71 ? 15.889 -0.454 -15.016 1.00 94.75 71 GLU A O 1
ATOM 545 N N . LEU A 1 72 ? 15.933 -0.114 -12.800 1.00 96.50 72 LEU A N 1
ATOM 546 C CA . LEU A 1 72 ? 14.921 0.947 -12.806 1.00 96.50 72 LEU A CA 1
ATOM 547 C C . LEU A 1 72 ? 15.426 2.191 -13.544 1.00 96.50 72 LEU A C 1
ATOM 549 O O . LEU A 1 72 ? 16.464 2.759 -13.179 1.00 96.50 72 LEU A O 1
ATOM 553 N N . SER A 1 73 ? 14.643 2.667 -14.509 1.00 96.06 73 SER A N 1
ATOM 554 C CA . SER A 1 73 ? 14.808 3.996 -15.094 1.00 96.06 73 SER A CA 1
ATOM 555 C C . SER A 1 73 ? 14.636 5.099 -14.041 1.00 96.06 73 SER A C 1
ATOM 557 O O . SER A 1 73 ? 14.129 4.880 -12.938 1.00 96.06 73 SER A O 1
ATOM 559 N N . GLU A 1 74 ? 15.072 6.316 -14.372 1.00 95.12 74 GLU A N 1
ATOM 560 C CA . GLU A 1 74 ? 14.932 7.469 -13.475 1.00 95.12 74 GLU A CA 1
ATOM 561 C C . GLU A 1 74 ? 13.459 7.787 -13.171 1.00 95.12 74 GLU A C 1
ATOM 563 O O . GLU A 1 74 ? 13.119 8.069 -12.023 1.00 95.12 74 GLU A O 1
ATOM 568 N N . GLU A 1 75 ? 12.586 7.677 -14.175 1.00 92.12 75 GLU A N 1
ATOM 569 C CA . GLU A 1 75 ? 11.148 7.920 -14.039 1.00 92.12 75 GLU A CA 1
ATOM 570 C C . GLU A 1 75 ? 10.469 6.853 -13.171 1.00 92.12 75 GLU A C 1
ATOM 572 O O . GLU A 1 75 ? 9.776 7.200 -12.213 1.00 92.12 75 GLU A O 1
ATOM 577 N N . GLU A 1 76 ? 10.738 5.565 -13.424 1.00 96.81 76 GLU A N 1
ATOM 578 C CA . GLU A 1 76 ? 10.245 4.467 -12.578 1.00 96.81 76 GLU A CA 1
ATOM 579 C C . GLU A 1 76 ? 10.699 4.651 -11.129 1.00 96.81 76 GLU A C 1
ATOM 581 O O . GLU A 1 76 ? 9.896 4.574 -10.199 1.00 96.81 76 GLU A O 1
ATOM 586 N N . ARG A 1 77 ? 11.988 4.944 -10.925 1.00 97.50 77 ARG A N 1
ATOM 587 C CA . ARG A 1 77 ? 12.557 5.156 -9.593 1.00 97.50 77 ARG A CA 1
ATOM 588 C C . ARG A 1 77 ? 11.897 6.324 -8.869 1.00 97.50 77 ARG A C 1
ATOM 590 O O . ARG A 1 77 ? 11.680 6.218 -7.664 1.00 97.50 77 ARG A O 1
ATOM 597 N N . ALA A 1 78 ? 11.606 7.420 -9.567 1.00 96.44 78 ALA A N 1
ATOM 598 C CA . ALA A 1 78 ? 10.933 8.573 -8.982 1.00 96.44 78 ALA A CA 1
ATOM 599 C C . ALA A 1 78 ? 9.497 8.226 -8.558 1.00 96.44 78 ALA A C 1
ATOM 601 O O . ALA A 1 78 ? 9.143 8.466 -7.404 1.00 96.44 78 ALA A O 1
ATOM 602 N N . GLY A 1 79 ? 8.716 7.592 -9.440 1.00 96.75 79 GLY A N 1
ATOM 603 C CA . GLY A 1 79 ? 7.345 7.173 -9.130 1.00 96.75 79 GLY A CA 1
ATOM 604 C C . GLY A 1 79 ? 7.287 6.176 -7.969 1.00 96.75 79 GLY A C 1
ATOM 605 O O . GLY A 1 79 ? 6.565 6.383 -7.000 1.00 96.75 79 GLY A O 1
ATOM 606 N N . LEU A 1 80 ? 8.121 5.136 -7.999 1.00 98.50 80 LEU A N 1
ATOM 607 C CA . LEU A 1 80 ? 8.186 4.124 -6.938 1.00 98.50 80 LEU A CA 1
ATOM 608 C C . LEU A 1 80 ? 8.694 4.693 -5.599 1.00 98.50 80 LEU A C 1
ATOM 610 O O . LEU A 1 80 ? 8.312 4.208 -4.534 1.00 98.50 80 LEU A O 1
ATOM 614 N N . ALA A 1 81 ? 9.554 5.719 -5.624 1.00 98.50 81 ALA A N 1
ATOM 615 C CA . ALA A 1 81 ? 9.977 6.423 -4.413 1.00 98.50 81 ALA A CA 1
ATOM 616 C C . ALA A 1 81 ? 8.851 7.268 -3.806 1.00 98.50 81 ALA A C 1
ATOM 618 O O . ALA A 1 81 ? 8.764 7.346 -2.582 1.00 98.50 81 ALA A O 1
ATOM 619 N N . GLU A 1 82 ? 7.985 7.857 -4.632 1.00 98.62 82 GLU A N 1
ATOM 620 C CA . GLU A 1 82 ? 6.788 8.549 -4.154 1.00 98.62 82 GLU A CA 1
ATOM 621 C C . GLU A 1 82 ? 5.832 7.575 -3.454 1.00 98.62 82 GLU A C 1
ATOM 623 O O . GLU A 1 82 ? 5.427 7.854 -2.324 1.00 98.62 82 GLU A O 1
ATOM 628 N N . LEU A 1 83 ? 5.567 6.410 -4.061 1.00 98.75 83 LEU A N 1
ATOM 629 C CA . LEU A 1 83 ? 4.764 5.337 -3.454 1.00 98.75 83 LEU A CA 1
ATOM 630 C C . LEU A 1 83 ? 5.340 4.939 -2.089 1.00 98.75 83 LEU A C 1
ATOM 632 O O . LEU A 1 83 ? 4.663 5.073 -1.074 1.00 98.75 83 LEU A O 1
ATOM 636 N N . ARG A 1 84 ? 6.639 4.605 -2.023 1.00 98.81 84 ARG A N 1
ATOM 637 C CA . ARG A 1 84 ? 7.340 4.312 -0.756 1.00 98.81 84 ARG A CA 1
ATOM 638 C C . ARG A 1 84 ? 7.086 5.373 0.322 1.00 98.81 84 ARG A C 1
ATOM 640 O O . ARG A 1 84 ? 6.871 5.044 1.489 1.00 98.81 84 ARG A O 1
ATOM 647 N N . ASP A 1 85 ? 7.201 6.648 -0.036 1.00 98.81 85 ASP A N 1
ATOM 648 C CA . ASP A 1 85 ? 7.074 7.746 0.922 1.00 98.81 85 ASP A CA 1
ATOM 649 C C . ASP A 1 85 ? 5.628 7.916 1.410 1.00 98.81 85 ASP A C 1
ATOM 651 O O . ASP A 1 85 ? 5.415 8.273 2.575 1.00 98.81 85 ASP A O 1
ATOM 655 N N . ASN A 1 86 ? 4.650 7.607 0.553 1.00 98.81 86 ASN A N 1
ATOM 656 C CA . ASN A 1 86 ? 3.231 7.576 0.900 1.00 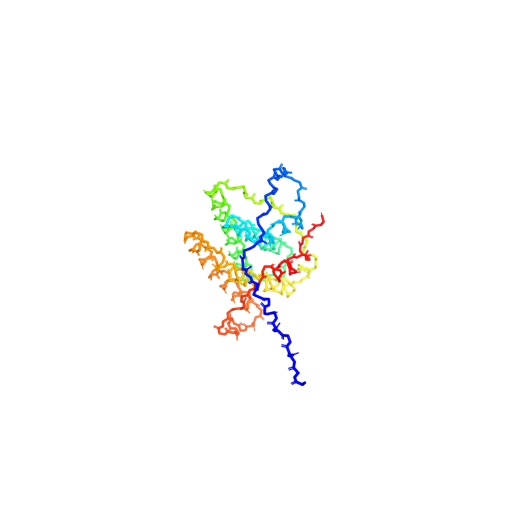98.81 86 ASN A CA 1
ATOM 657 C C . ASN A 1 86 ? 2.953 6.429 1.885 1.00 98.81 86 ASN A C 1
ATOM 659 O O . ASN A 1 86 ? 2.398 6.698 2.954 1.00 98.81 86 ASN A O 1
ATOM 663 N N . GLU A 1 87 ? 3.478 5.223 1.633 1.00 98.81 87 GLU A N 1
ATOM 664 C CA . GLU A 1 87 ? 3.344 4.079 2.554 1.00 98.81 87 GLU A CA 1
ATOM 665 C C . GLU A 1 87 ? 3.885 4.391 3.957 1.00 98.81 87 GLU A C 1
ATOM 667 O O . GLU A 1 87 ? 3.253 4.135 4.987 1.00 98.81 87 GLU A O 1
ATOM 672 N N . PHE A 1 88 ? 5.047 5.048 4.046 1.00 98.81 88 PHE A N 1
ATOM 673 C CA . PHE A 1 88 ? 5.582 5.470 5.344 1.00 98.81 88 PHE A CA 1
ATOM 674 C C . PHE A 1 88 ? 4.717 6.533 6.046 1.00 98.81 88 PHE A C 1
ATOM 676 O O . PHE A 1 88 ? 4.703 6.588 7.288 1.00 98.81 88 PHE A O 1
ATOM 683 N N . GLU A 1 89 ? 4.003 7.390 5.310 1.00 98.88 89 GLU A N 1
ATOM 684 C CA . GLU A 1 89 ? 3.018 8.297 5.911 1.00 98.88 89 GLU A CA 1
ATOM 685 C C . GLU A 1 89 ? 1.764 7.543 6.357 1.00 98.88 89 GLU A C 1
ATOM 687 O O . GLU A 1 89 ? 1.281 7.813 7.461 1.00 98.88 89 GLU A O 1
ATOM 692 N N . HIS A 1 90 ? 1.273 6.569 5.591 1.00 98.81 90 HIS A N 1
ATOM 693 C CA . HIS A 1 90 ? 0.152 5.725 6.006 1.00 98.81 90 HIS A CA 1
ATOM 694 C C . HIS A 1 90 ? 0.465 5.004 7.324 1.00 98.81 90 HIS A C 1
ATOM 696 O O . HIS A 1 90 ? -0.272 5.165 8.307 1.00 98.81 90 HIS A O 1
ATOM 702 N N . VAL A 1 91 ? 1.636 4.357 7.426 1.00 98.81 91 VAL A N 1
ATOM 703 C CA . VAL A 1 91 ? 2.158 3.756 8.671 1.00 98.81 91 VAL A CA 1
ATOM 704 C C . VAL A 1 91 ? 2.101 4.752 9.836 1.00 98.81 91 VAL A C 1
ATOM 706 O O . VAL A 1 91 ? 1.647 4.429 10.944 1.00 98.81 91 VAL A O 1
ATOM 709 N N . ARG A 1 92 ? 2.545 5.995 9.608 1.00 98.75 92 ARG A N 1
ATOM 710 C CA . ARG A 1 92 ? 2.569 7.059 10.624 1.00 98.75 92 ARG A CA 1
ATOM 711 C C . ARG A 1 92 ? 1.164 7.480 11.042 1.00 98.75 92 ARG A C 1
ATOM 713 O O . ARG A 1 92 ? 0.903 7.627 12.243 1.00 98.75 92 ARG A O 1
ATOM 720 N N . VAL A 1 93 ? 0.264 7.680 10.083 1.00 98.62 93 VAL A N 1
ATOM 721 C CA . VAL A 1 93 ? -1.139 8.046 10.305 1.00 98.62 93 VAL A CA 1
ATOM 722 C C . VAL A 1 93 ? -1.849 6.962 11.110 1.00 98.62 93 VAL A C 1
ATOM 724 O O . VAL A 1 93 ? -2.381 7.266 12.183 1.00 98.62 93 VAL A O 1
ATOM 727 N N . LEU A 1 94 ? -1.793 5.705 10.669 1.00 98.56 94 LEU A N 1
ATOM 728 C CA . LEU A 1 94 ? -2.436 4.580 11.348 1.00 98.56 94 LEU A CA 1
ATOM 729 C C . LEU A 1 94 ? -1.881 4.387 12.759 1.00 98.56 94 LEU A C 1
ATOM 731 O O . LEU A 1 94 ? -2.641 4.262 13.720 1.00 98.56 94 LEU A O 1
ATOM 735 N N . SER A 1 95 ? -0.560 4.481 12.928 1.00 98.50 95 SER A N 1
ATOM 736 C CA . SER A 1 95 ? 0.074 4.401 14.246 1.00 98.50 95 SER A CA 1
ATOM 737 C C . SER A 1 95 ? -0.393 5.507 15.201 1.00 98.50 95 SER A C 1
ATOM 739 O O . SER A 1 95 ? -0.496 5.280 16.410 1.00 98.50 95 SER A O 1
ATOM 741 N N . ARG A 1 96 ? -0.666 6.723 14.706 1.00 98.38 96 ARG A N 1
ATOM 742 C CA . ARG A 1 96 ? -1.256 7.804 15.519 1.00 98.38 96 ARG A CA 1
ATOM 743 C C . ARG A 1 96 ? -2.711 7.501 15.874 1.00 98.38 96 ARG A C 1
ATOM 745 O O . ARG A 1 96 ? -3.090 7.690 17.029 1.00 98.38 96 ARG A O 1
ATOM 752 N N . LEU A 1 97 ? -3.502 7.005 14.923 1.00 97.25 97 LEU A N 1
ATOM 753 C CA . LEU A 1 97 ? -4.901 6.639 15.156 1.00 97.25 97 LEU A CA 1
ATOM 754 C C . LEU A 1 97 ? -5.044 5.518 16.186 1.00 97.25 97 LEU A C 1
ATOM 756 O O . LEU A 1 97 ? -5.834 5.649 17.117 1.00 97.25 97 LEU A O 1
ATOM 760 N N . ILE A 1 98 ? -4.234 4.464 16.083 1.00 97.19 98 ILE A N 1
ATOM 761 C CA . ILE A 1 98 ? -4.241 3.350 17.042 1.00 97.19 98 ILE A CA 1
ATOM 762 C C . ILE A 1 98 ? -3.955 3.863 18.460 1.00 97.19 98 ILE A C 1
ATOM 764 O O . ILE A 1 98 ? -4.698 3.544 19.389 1.00 97.19 98 ILE A O 1
ATOM 768 N N . ARG A 1 99 ? -2.945 4.732 18.620 1.00 97.31 99 ARG A N 1
ATOM 769 C CA . ARG A 1 99 ? -2.630 5.359 19.917 1.00 97.31 99 ARG A CA 1
ATOM 770 C C . ARG A 1 99 ? -3.762 6.248 20.429 1.00 97.31 99 ARG A C 1
ATOM 772 O O . ARG A 1 99 ? -4.049 6.223 21.622 1.00 97.31 99 ARG A O 1
ATOM 779 N N . ARG A 1 100 ? -4.431 7.007 19.551 1.00 96.88 100 ARG A N 1
ATOM 780 C CA . ARG A 1 100 ? -5.600 7.834 19.909 1.00 96.88 100 ARG A CA 1
ATOM 781 C C . ARG A 1 100 ? -6.738 6.987 20.480 1.00 96.88 100 ARG A C 1
ATOM 783 O O . ARG A 1 100 ? -7.405 7.425 21.409 1.00 96.88 100 ARG A O 1
ATOM 790 N N . LEU A 1 101 ? -6.939 5.783 19.947 1.00 94.44 101 LEU A N 1
ATOM 791 C CA . LEU A 1 101 ? -7.929 4.827 20.451 1.00 94.44 101 LEU A CA 1
ATOM 792 C C . LEU A 1 101 ? -7.490 4.117 21.748 1.00 94.44 101 LEU A C 1
ATOM 794 O O . LEU A 1 101 ? -8.182 3.215 22.211 1.00 94.44 101 LEU A O 1
ATOM 798 N N . GLY A 1 102 ? -6.351 4.495 22.341 1.00 94.56 102 GLY A N 1
ATOM 799 C CA . GLY A 1 102 ? -5.823 3.878 23.561 1.00 94.56 102 GLY A CA 1
ATOM 800 C C . GLY A 1 102 ? -5.193 2.500 23.342 1.00 94.56 102 GLY A C 1
ATOM 801 O O . GLY A 1 102 ? -4.926 1.793 24.311 1.00 94.56 102 GLY A O 1
ATOM 802 N N . ALA A 1 103 ? -4.950 2.112 22.089 1.00 94.56 103 ALA A N 1
ATOM 803 C CA . ALA A 1 103 ? -4.319 0.850 21.730 1.00 94.56 103 ALA A CA 1
ATOM 804 C C . ALA A 1 103 ? -2.837 1.041 21.364 1.00 94.56 103 ALA A C 1
ATOM 806 O O . ALA A 1 103 ? -2.368 2.138 21.050 1.00 94.56 103 ALA A O 1
ATOM 807 N N . THR A 1 104 ? -2.080 -0.053 21.390 1.00 95.31 104 THR A N 1
ATOM 808 C CA . THR A 1 104 ? -0.670 -0.073 20.981 1.00 95.31 104 THR A CA 1
ATOM 809 C C . THR A 1 104 ? -0.565 -0.434 19.495 1.00 95.31 104 THR A C 1
ATOM 811 O O . THR A 1 104 ? -1.174 -1.428 19.092 1.00 95.31 104 THR A O 1
ATOM 814 N N . PRO A 1 105 ? 0.176 0.338 18.673 1.00 96.00 105 PRO A N 1
ATOM 815 C CA . PRO A 1 105 ? 0.489 -0.045 17.295 1.00 96.00 105 PRO A CA 1
ATOM 816 C C . PRO A 1 105 ? 1.173 -1.408 17.223 1.00 96.00 105 PRO A C 1
ATOM 818 O O . PRO A 1 105 ? 1.854 -1.805 18.170 1.00 96.00 105 PRO A O 1
ATOM 821 N N . VAL A 1 106 ? 0.991 -2.114 16.107 1.00 93.00 106 VAL A N 1
ATOM 822 C CA . VAL A 1 106 ? 1.634 -3.416 15.899 1.00 93.00 106 VAL A CA 1
ATOM 823 C C . VAL A 1 106 ? 3.151 -3.253 15.911 1.00 93.00 106 VAL A C 1
ATOM 825 O O . VAL A 1 106 ? 3.683 -2.228 15.478 1.00 93.00 106 VAL A O 1
ATOM 828 N N . THR A 1 107 ? 3.850 -4.263 16.417 1.00 91.88 107 THR A N 1
ATOM 829 C CA . THR A 1 107 ? 5.292 -4.372 16.196 1.00 91.88 107 THR A CA 1
ATOM 830 C C . THR A 1 107 ? 5.514 -4.821 14.762 1.00 91.88 107 THR A C 1
ATOM 832 O O . THR A 1 107 ? 4.855 -5.756 14.314 1.00 91.88 107 THR A O 1
ATOM 835 N N . GLU A 1 108 ? 6.421 -4.151 14.056 1.00 91.50 108 GLU A N 1
ATOM 836 C CA . GLU A 1 108 ? 6.729 -4.460 12.663 1.00 91.50 108 GLU A CA 1
ATOM 837 C C . GLU A 1 108 ? 7.157 -5.932 12.498 1.00 91.50 108 GLU A C 1
ATOM 839 O O . GLU A 1 108 ? 8.116 -6.359 13.154 1.00 91.50 108 GLU A O 1
ATOM 844 N N . PRO A 1 109 ? 6.453 -6.717 11.660 1.00 90.69 109 PRO A N 1
ATOM 845 C CA . PRO A 1 109 ? 6.867 -8.069 11.315 1.00 90.69 109 PRO A CA 1
ATOM 846 C C . PRO A 1 109 ? 8.190 -8.094 10.553 1.00 90.69 109 PRO A C 1
ATOM 848 O O . PRO A 1 109 ? 8.602 -7.116 9.938 1.00 90.69 109 PRO A O 1
ATOM 851 N N . GLN A 1 110 ? 8.837 -9.255 10.539 1.00 91.31 110 GLN A N 1
ATOM 852 C CA . GLN A 1 110 ? 9.844 -9.531 9.522 1.00 91.31 110 GLN A CA 1
ATOM 853 C C . GLN A 1 110 ? 9.134 -9.976 8.241 1.00 91.31 110 GLN A C 1
ATOM 855 O O . GLN A 1 110 ? 8.242 -10.826 8.290 1.00 91.31 110 GLN A O 1
ATOM 860 N N . PHE A 1 111 ? 9.533 -9.398 7.110 1.00 95.75 111 PHE A N 1
ATOM 861 C CA . PHE A 1 111 ? 8.957 -9.707 5.806 1.00 95.75 111 PHE A CA 1
ATOM 862 C C . PHE A 1 111 ? 9.940 -10.490 4.939 1.00 95.75 111 PHE A C 1
ATOM 864 O O . PHE A 1 111 ? 11.127 -10.151 4.862 1.00 95.75 111 PHE A O 1
ATOM 871 N N . ASP A 1 112 ? 9.425 -11.512 4.264 1.00 95.62 112 ASP A N 1
ATOM 872 C CA . ASP A 1 112 ? 10.126 -12.248 3.220 1.00 95.62 112 ASP A CA 1
ATOM 873 C C . ASP A 1 112 ? 9.483 -11.935 1.869 1.00 95.62 112 ASP A C 1
ATOM 875 O O . ASP A 1 112 ? 8.304 -12.170 1.650 1.00 95.62 112 ASP A O 1
ATOM 879 N N . PHE A 1 113 ? 10.265 -11.380 0.951 1.00 97.06 113 PHE A N 1
ATOM 880 C CA . PHE A 1 113 ? 9.791 -11.035 -0.388 1.00 97.06 113 PHE A CA 1
ATOM 881 C C . PHE A 1 113 ? 10.255 -12.041 -1.445 1.00 97.06 113 PHE A C 1
ATOM 883 O O . PHE A 1 113 ? 10.033 -11.816 -2.633 1.00 97.06 113 PHE A O 1
ATOM 890 N N . GLY A 1 114 ? 10.926 -13.127 -1.042 1.00 95.81 114 GLY A N 1
ATOM 891 C CA . GLY A 1 114 ? 11.401 -14.171 -1.942 1.00 95.81 114 GLY A CA 1
ATOM 892 C C . GLY A 1 114 ? 12.170 -13.612 -3.141 1.00 95.81 114 GLY A C 1
ATOM 893 O O . GLY A 1 114 ? 13.187 -12.931 -2.995 1.00 95.81 114 GLY A O 1
ATOM 894 N N . ASP A 1 115 ? 11.659 -13.899 -4.338 1.00 96.50 115 ASP A N 1
ATOM 895 C CA . ASP A 1 115 ? 12.244 -13.512 -5.622 1.00 96.50 115 ASP A CA 1
ATOM 896 C C . ASP A 1 115 ? 11.734 -12.172 -6.177 1.00 96.50 115 ASP A C 1
ATOM 898 O O . ASP A 1 115 ? 12.058 -11.829 -7.318 1.00 96.50 115 ASP A O 1
ATOM 902 N N . ALA A 1 116 ? 10.961 -11.405 -5.400 1.00 98.12 116 ALA A N 1
ATOM 903 C CA . ALA A 1 116 ? 10.264 -10.218 -5.891 1.00 98.12 116 ALA A CA 1
ATOM 904 C C . ALA A 1 116 ? 11.191 -9.151 -6.497 1.00 98.12 116 ALA A C 1
ATOM 906 O O . ALA A 1 116 ? 10.753 -8.353 -7.312 1.00 98.12 116 ALA A O 1
ATOM 907 N N . PHE A 1 117 ? 12.477 -9.147 -6.140 1.00 98.31 117 PHE A N 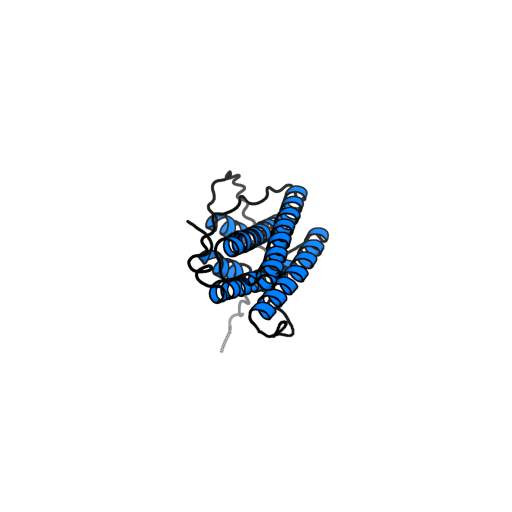1
ATOM 908 C CA . PHE A 1 117 ? 13.463 -8.173 -6.625 1.00 98.31 117 PHE A CA 1
ATOM 909 C C . PHE A 1 117 ? 14.435 -8.749 -7.665 1.00 98.31 117 PHE A C 1
ATOM 911 O O . PHE A 1 117 ? 15.499 -8.182 -7.889 1.00 98.31 117 PHE A O 1
ATOM 918 N N . SER A 1 118 ? 14.112 -9.897 -8.265 1.00 97.50 118 SER A N 1
ATOM 919 C CA . SER A 1 118 ? 14.984 -10.587 -9.232 1.00 97.50 118 SER A CA 1
ATOM 920 C C . SER A 1 118 ? 15.086 -9.900 -10.599 1.00 97.50 118 SER A C 1
ATOM 922 O O . SER A 1 118 ? 16.026 -10.169 -11.339 1.00 97.50 118 SER A O 1
ATOM 924 N N . SER A 1 119 ? 14.128 -9.040 -10.944 1.00 97.38 119 SER A N 1
ATOM 925 C CA . SER A 1 119 ? 14.115 -8.211 -12.155 1.00 97.38 119 SER A CA 1
ATOM 926 C C . SER A 1 119 ? 13.135 -7.050 -11.978 1.00 97.38 119 SER A C 1
ATOM 928 O O . SER A 1 119 ? 12.286 -7.098 -11.082 1.00 97.38 119 SER A O 1
ATOM 930 N N . ASN A 1 120 ? 13.200 -6.039 -12.852 1.00 97.56 120 ASN A N 1
ATOM 931 C CA . ASN A 1 120 ? 12.219 -4.949 -12.849 1.00 97.56 120 ASN A CA 1
ATOM 932 C C . ASN A 1 120 ? 10.780 -5.467 -13.061 1.00 97.56 120 ASN A C 1
ATOM 934 O O . ASN A 1 120 ? 9.891 -5.167 -12.270 1.00 97.56 120 ASN A O 1
ATOM 938 N N . SER A 1 121 ? 10.569 -6.349 -14.049 1.00 97.31 121 SER A N 1
ATOM 939 C CA . SER A 1 121 ? 9.251 -6.957 -14.314 1.00 97.31 121 SER A CA 1
ATOM 940 C C . SER A 1 121 ? 8.696 -7.670 -13.084 1.00 97.31 121 SER A C 1
ATOM 942 O O . SER A 1 121 ? 7.551 -7.448 -12.701 1.00 97.31 121 SER A O 1
ATOM 944 N N . ARG A 1 122 ? 9.519 -8.491 -12.415 1.00 98.25 122 ARG A N 1
ATOM 945 C CA . ARG A 1 122 ? 9.084 -9.230 -11.225 1.00 98.25 122 ARG A CA 1
ATOM 946 C 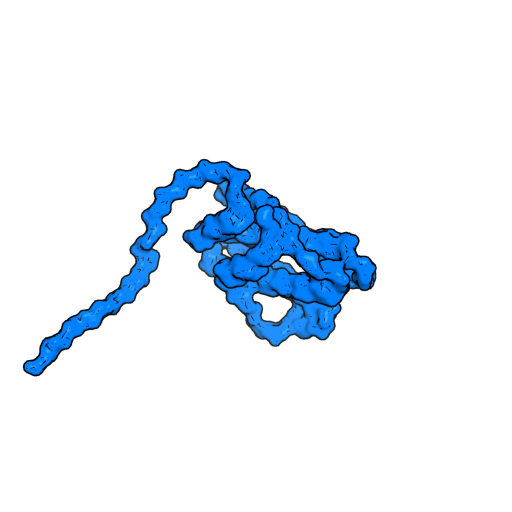C . ARG A 1 122 ? 8.746 -8.298 -10.057 1.00 98.25 122 ARG A C 1
ATOM 948 O O . ARG A 1 122 ? 7.796 -8.563 -9.321 1.00 98.25 122 ARG A O 1
ATOM 955 N N . PHE A 1 123 ? 9.486 -7.203 -9.912 1.00 98.69 123 PHE A N 1
ATOM 956 C CA . PHE A 1 123 ? 9.229 -6.199 -8.886 1.00 98.69 123 PHE A CA 1
ATOM 957 C C . PHE A 1 123 ? 7.901 -5.481 -9.115 1.00 98.69 123 PHE A C 1
ATOM 959 O O . PHE A 1 123 ? 7.066 -5.465 -8.213 1.00 98.69 123 PHE A O 1
ATOM 966 N N . LEU A 1 124 ? 7.653 -4.982 -10.328 1.00 98.50 124 LEU A N 1
ATOM 967 C CA . LEU A 1 124 ? 6.371 -4.365 -10.683 1.00 98.50 124 LEU A CA 1
ATOM 968 C C . LEU A 1 124 ? 5.210 -5.375 -10.620 1.00 98.50 124 LEU A C 1
ATOM 970 O O . LEU A 1 124 ? 4.080 -5.022 -10.279 1.00 98.50 124 LEU A O 1
ATOM 974 N N . GLU A 1 125 ? 5.480 -6.655 -10.890 1.00 98.44 125 GLU A N 1
ATOM 975 C CA . GLU A 1 125 ? 4.503 -7.731 -10.737 1.00 98.44 125 GLU A CA 1
ATOM 976 C C . GLU A 1 125 ? 4.002 -7.911 -9.311 1.00 98.44 125 GLU A C 1
ATOM 978 O O . GLU A 1 125 ? 2.798 -8.081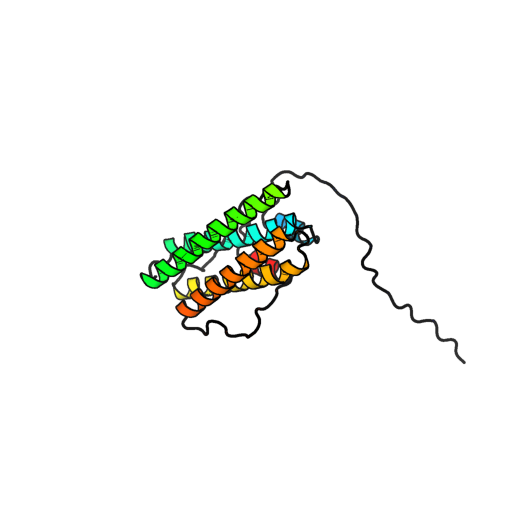 -9.093 1.00 98.44 125 GLU A O 1
ATOM 983 N N . VAL A 1 126 ? 4.923 -7.908 -8.351 1.00 98.56 126 VAL A N 1
ATOM 984 C CA . VAL A 1 126 ? 4.592 -8.031 -6.930 1.00 98.56 126 VAL A CA 1
ATOM 985 C C . VAL A 1 126 ? 4.041 -6.713 -6.391 1.00 98.56 126 VAL A C 1
ATOM 987 O O . VAL A 1 126 ? 3.076 -6.758 -5.636 1.00 98.56 126 VAL A O 1
ATOM 990 N N . ALA A 1 127 ? 4.557 -5.563 -6.845 1.00 98.62 127 ALA A N 1
ATOM 991 C CA . ALA A 1 127 ? 4.013 -4.245 -6.514 1.00 98.62 127 ALA A CA 1
ATOM 992 C C . ALA A 1 127 ? 2.511 -4.190 -6.814 1.00 98.62 127 ALA A C 1
ATOM 994 O O . ALA A 1 127 ? 1.713 -3.948 -5.920 1.00 98.62 127 ALA A O 1
ATOM 995 N N . GLN A 1 128 ? 2.108 -4.560 -8.034 1.00 98.62 128 GLN A N 1
ATOM 996 C CA . GLN A 1 128 ? 0.699 -4.550 -8.435 1.00 98.62 128 GLN A CA 1
ATOM 997 C C . GLN A 1 128 ? -0.181 -5.423 -7.533 1.00 98.62 128 GLN A C 1
ATOM 999 O O . GLN A 1 128 ? -1.315 -5.060 -7.235 1.00 98.62 128 GLN A O 1
ATOM 1004 N N . GLN A 1 129 ? 0.329 -6.588 -7.120 1.00 97.94 129 GLN A N 1
ATOM 1005 C CA . GLN A 1 129 ? -0.409 -7.507 -6.253 1.00 97.94 129 GLN A CA 1
ATOM 1006 C C . GLN A 1 129 ? -0.617 -6.931 -4.855 1.00 97.94 129 GLN A C 1
ATOM 1008 O O . GLN A 1 129 ? -1.681 -7.152 -4.280 1.00 97.94 129 GLN A O 1
ATOM 1013 N N . LEU A 1 130 ? 0.386 -6.232 -4.317 1.00 98.56 130 LEU A N 1
ATOM 1014 C CA . LEU A 1 130 ? 0.288 -5.565 -3.022 1.00 98.56 130 LEU A CA 1
ATOM 1015 C C . LEU A 1 130 ? -0.681 -4.381 -3.107 1.00 98.56 130 LEU A C 1
ATOM 1017 O O . LEU A 1 130 ? -1.674 -4.386 -2.396 1.00 98.56 130 LEU A O 1
ATOM 1021 N N . GLU A 1 131 ? -0.534 -3.502 -4.097 1.00 98.44 131 GLU A N 1
ATOM 1022 C CA . GLU A 1 131 ? -1.428 -2.345 -4.252 1.00 98.44 131 GLU A CA 1
ATOM 1023 C C . GLU A 1 131 ? -2.907 -2.744 -4.415 1.00 98.44 131 GLU A C 1
ATOM 1025 O O . GLU A 1 131 ? -3.816 -2.178 -3.804 1.00 98.44 131 GLU A O 1
ATOM 1030 N N . GLU A 1 132 ? -3.197 -3.777 -5.213 1.00 97.38 132 GLU A N 1
ATOM 1031 C CA . GLU A 1 132 ? -4.565 -4.301 -5.342 1.00 97.38 132 GLU A CA 1
ATOM 1032 C C . GLU A 1 132 ? -5.078 -4.958 -4.056 1.00 97.38 132 GLU A C 1
ATOM 1034 O O . GLU A 1 132 ? -6.279 -4.910 -3.754 1.00 97.38 132 GLU A O 1
ATOM 1039 N N . LEU A 1 133 ? -4.179 -5.584 -3.297 1.00 97.19 133 LEU A N 1
ATOM 1040 C CA . LEU A 1 133 ? -4.482 -6.139 -1.988 1.00 97.19 133 LEU A CA 1
ATOM 1041 C C . LEU A 1 133 ? -4.819 -5.022 -0.992 1.00 97.19 133 LEU A C 1
ATOM 1043 O O . LEU A 1 133 ? -5.827 -5.165 -0.293 1.00 97.19 133 LEU A O 1
ATOM 1047 N N . GLY A 1 134 ? -4.050 -3.929 -0.964 1.00 97.38 134 GLY A N 1
ATOM 1048 C CA . GLY A 1 134 ? -4.286 -2.731 -0.156 1.00 97.38 134 GLY A CA 1
ATOM 1049 C C . GLY A 1 134 ? -5.654 -2.111 -0.441 1.00 97.38 134 GLY A C 1
ATOM 1050 O O . GLY A 1 134 ? -6.504 -2.030 0.458 1.00 97.38 134 GLY A O 1
ATOM 1051 N N . VAL A 1 135 ? -5.943 -1.801 -1.714 1.00 97.69 135 VAL A N 1
ATOM 1052 C CA . VAL A 1 135 ? -7.257 -1.293 -2.164 1.00 97.69 135 VAL A CA 1
ATOM 1053 C C . VAL A 1 135 ? -8.394 -2.201 -1.685 1.00 97.69 135 VAL A C 1
ATOM 1055 O O . VAL A 1 135 ? -9.354 -1.751 -1.040 1.00 97.69 135 VAL A O 1
ATOM 1058 N N . GLY A 1 136 ? -8.283 -3.502 -1.962 1.00 96.94 136 GLY A N 1
ATOM 1059 C CA . GLY A 1 136 ? -9.315 -4.470 -1.615 1.00 96.94 136 GLY A CA 1
ATOM 1060 C C . GLY A 1 136 ? -9.511 -4.633 -0.107 1.00 96.94 136 GLY A C 1
ATOM 1061 O O . GLY A 1 136 ? -10.655 -4.754 0.354 1.00 96.94 136 GLY A O 1
ATOM 1062 N N . ALA A 1 137 ? -8.422 -4.606 0.667 1.00 97.06 137 ALA A N 1
ATOM 1063 C CA . ALA A 1 137 ? -8.434 -4.717 2.121 1.00 97.06 137 ALA A CA 1
ATOM 1064 C C . ALA A 1 137 ? -9.114 -3.510 2.773 1.00 97.06 137 ALA A C 1
ATOM 1066 O O . ALA A 1 137 ? -10.007 -3.697 3.608 1.00 97.06 137 ALA A O 1
ATOM 1067 N N . TYR A 1 138 ? -8.770 -2.285 2.360 1.00 97.69 138 TYR A N 1
ATOM 1068 C CA . TYR A 1 138 ? -9.440 -1.087 2.862 1.00 97.69 138 TYR A CA 1
ATOM 1069 C C . TYR A 1 138 ? -10.927 -1.099 2.537 1.00 97.69 138 TYR A C 1
ATOM 1071 O O . TYR A 1 138 ? -11.749 -0.937 3.442 1.00 97.69 138 TYR A O 1
ATOM 1079 N N . GLN A 1 139 ? -11.290 -1.347 1.275 1.00 95.50 139 GLN A N 1
ATOM 1080 C CA . GLN A 1 139 ? -12.690 -1.369 0.858 1.00 95.50 139 GLN A CA 1
ATOM 1081 C C . GLN A 1 139 ? -13.501 -2.429 1.619 1.00 95.50 139 GLN A C 1
ATOM 1083 O O . GLN A 1 139 ? -14.638 -2.169 2.015 1.00 95.50 139 GLN A O 1
ATOM 1088 N N . GLY A 1 140 ? -12.928 -3.612 1.865 1.00 94.12 140 GLY A N 1
ATOM 1089 C CA . GLY A 1 140 ? -13.546 -4.649 2.699 1.00 94.12 140 GLY A CA 1
ATOM 1090 C C . GLY A 1 140 ? -13.709 -4.250 4.162 1.00 94.12 140 GLY A C 1
ATOM 1091 O O . GLY A 1 140 ? -14.755 -4.506 4.766 1.00 94.12 140 GLY A O 1
ATOM 1092 N N . ALA A 1 141 ? -12.713 -3.569 4.724 1.00 94.38 141 ALA A N 1
ATOM 1093 C CA . ALA A 1 141 ? -12.728 -3.133 6.113 1.00 94.38 141 ALA A CA 1
ATOM 1094 C C . ALA A 1 141 ? -13.724 -1.994 6.389 1.00 94.38 141 ALA A C 1
ATOM 1096 O O . ALA A 1 141 ? -14.251 -1.926 7.500 1.00 94.38 141 ALA A O 1
ATOM 1097 N N . MET A 1 142 ? -14.026 -1.132 5.404 1.00 92.31 142 MET A N 1
ATOM 1098 C CA . MET A 1 142 ? -14.854 0.074 5.594 1.00 92.31 142 MET A CA 1
ATOM 1099 C C . MET A 1 142 ? -16.186 -0.192 6.306 1.00 92.31 142 MET A C 1
ATOM 1101 O O . MET A 1 142 ? -16.602 0.599 7.149 1.00 92.31 142 MET A O 1
ATOM 1105 N N . THR A 1 143 ? -16.853 -1.308 6.003 1.00 89.44 143 THR A N 1
ATOM 1106 C CA . THR A 1 143 ? -18.161 -1.638 6.603 1.00 89.44 143 THR A CA 1
ATOM 1107 C C . THR A 1 143 ? -18.088 -2.039 8.079 1.00 89.44 143 THR A C 1
ATOM 1109 O O . THR A 1 143 ? -19.103 -1.989 8.775 1.00 89.44 143 THR A O 1
ATOM 1112 N N . GLY A 1 144 ? -16.904 -2.424 8.560 1.00 90.75 144 GLY A N 1
ATOM 1113 C CA . GLY A 1 144 ? -16.651 -2.789 9.953 1.00 90.75 144 GLY A CA 1
ATOM 1114 C C . GLY A 1 144 ? -16.211 -1.622 10.838 1.00 90.75 144 GLY A C 1
ATOM 1115 O O . GLY A 1 144 ? -16.134 -1.801 12.050 1.00 90.75 144 GLY A O 1
ATOM 1116 N N . ILE A 1 145 ? -15.927 -0.449 10.261 1.00 94.56 145 ILE A N 1
ATOM 1117 C CA . ILE A 1 145 ? -15.422 0.714 10.999 1.00 94.56 145 ILE A CA 1
ATOM 1118 C C . ILE A 1 145 ? -16.586 1.507 11.613 1.00 94.56 145 ILE A C 1
ATOM 1120 O O . ILE A 1 145 ? -17.473 1.987 10.903 1.00 94.56 145 ILE A O 1
ATOM 1124 N N . ALA A 1 146 ? -16.562 1.691 12.933 1.00 94.75 146 ALA A N 1
ATOM 1125 C CA . ALA A 1 146 ? -17.585 2.414 13.688 1.00 94.75 146 ALA A CA 1
ATOM 1126 C C . ALA A 1 146 ? -17.243 3.903 13.896 1.00 94.75 146 ALA A C 1
ATOM 1128 O O . ALA A 1 146 ? -18.112 4.772 13.757 1.00 94.75 146 ALA A O 1
ATOM 1129 N N . ASP A 1 147 ? -15.991 4.221 14.230 1.00 95.38 147 ASP A N 1
ATOM 1130 C CA . ASP A 1 147 ? -15.503 5.587 14.411 1.00 95.38 147 ASP A CA 1
ATOM 1131 C C . ASP A 1 147 ? -15.437 6.308 13.055 1.00 95.38 147 ASP A C 1
ATOM 1133 O O . ASP A 1 147 ? -14.704 5.936 12.138 1.00 95.38 147 ASP A O 1
ATOM 1137 N N . ARG A 1 148 ? -16.201 7.398 12.926 1.00 96.62 148 ARG A N 1
ATOM 1138 C CA . ARG A 1 148 ? -16.296 8.163 11.673 1.00 96.62 148 ARG A CA 1
ATOM 1139 C C . ARG A 1 148 ? -14.982 8.818 11.252 1.00 96.62 148 ARG A C 1
ATOM 1141 O O . ARG A 1 148 ? -14.780 9.023 10.060 1.00 96.62 148 ARG A O 1
ATOM 1148 N N . GLN A 1 149 ? -14.109 9.167 12.195 1.00 95.38 149 GLN A N 1
ATOM 1149 C CA . GLN A 1 149 ? -12.783 9.693 11.871 1.00 95.38 149 GLN A CA 1
ATOM 1150 C C . GLN A 1 149 ? -11.872 8.577 11.364 1.00 95.38 149 GLN A C 1
ATOM 1152 O O . GLN A 1 149 ? -11.104 8.810 10.437 1.00 95.38 149 GLN A O 1
ATOM 1157 N N . VAL A 1 150 ? -11.969 7.372 11.938 1.00 97.19 150 VAL A N 1
ATOM 1158 C CA . VAL A 1 150 ? -11.258 6.196 11.412 1.00 97.19 150 VAL A CA 1
ATOM 1159 C C . VAL A 1 150 ? -11.734 5.886 9.998 1.00 97.19 150 VAL A C 1
ATOM 1161 O O . VAL A 1 150 ? -10.904 5.730 9.110 1.00 97.19 150 VAL A O 1
ATOM 1164 N N . LEU A 1 151 ? -13.049 5.895 9.760 1.00 97.75 151 LEU A N 1
ATOM 1165 C CA . LEU A 1 151 ? -13.615 5.642 8.433 1.00 97.75 151 LEU A CA 1
ATOM 1166 C C . LEU A 1 151 ? -13.163 6.696 7.415 1.00 97.75 151 LEU A C 1
ATOM 1168 O O . LEU A 1 151 ? -12.809 6.349 6.293 1.00 97.75 151 LEU A O 1
ATOM 1172 N N . ALA A 1 152 ? -13.146 7.973 7.806 1.00 98.12 152 ALA A N 1
ATOM 1173 C CA . ALA A 1 152 ? -12.683 9.052 6.940 1.00 98.12 152 ALA A CA 1
ATOM 1174 C C . ALA A 1 152 ? -11.205 8.889 6.551 1.00 98.12 152 ALA A C 1
ATOM 1176 O O . ALA A 1 152 ? -10.860 9.084 5.390 1.00 98.12 152 ALA A O 1
ATOM 1177 N N . VAL A 1 153 ? -10.344 8.503 7.498 1.00 98.19 153 VAL A N 1
ATOM 1178 C CA . VAL A 1 153 ? -8.923 8.265 7.210 1.00 98.19 153 VAL A CA 1
ATOM 1179 C C . VAL A 1 153 ? -8.724 7.006 6.369 1.00 98.19 153 VAL A C 1
ATOM 1181 O O . VAL A 1 153 ? -7.991 7.063 5.392 1.00 98.19 153 VAL A O 1
ATOM 1184 N N . ALA A 1 154 ? -9.412 5.907 6.684 1.00 97.81 154 ALA A N 1
ATOM 1185 C CA . ALA A 1 154 ? -9.363 4.684 5.882 1.00 97.81 154 ALA A CA 1
ATOM 1186 C C . ALA A 1 154 ? -9.809 4.938 4.432 1.00 97.81 154 ALA A C 1
ATOM 1188 O O . ALA A 1 154 ? -9.183 4.456 3.498 1.00 97.81 154 ALA A O 1
ATOM 1189 N N . GLY A 1 155 ? -10.856 5.747 4.232 1.00 97.81 155 GLY A N 1
ATOM 1190 C CA . GLY A 1 155 ? -11.287 6.173 2.901 1.00 97.81 155 GLY A CA 1
ATOM 1191 C C . GLY A 1 155 ? -10.269 7.054 2.177 1.00 97.81 155 GLY A C 1
ATOM 1192 O O . GLY A 1 155 ? -10.143 6.947 0.962 1.00 97.81 155 GLY A O 1
ATOM 1193 N N . ALA A 1 156 ? -9.538 7.906 2.900 1.00 98.50 156 ALA A N 1
ATOM 1194 C CA . ALA A 1 156 ? -8.478 8.719 2.313 1.00 98.50 156 ALA A CA 1
ATOM 1195 C C . ALA A 1 156 ? -7.287 7.862 1.858 1.00 98.50 156 ALA A C 1
ATOM 1197 O O . ALA A 1 156 ? -6.818 8.060 0.741 1.00 98.50 156 ALA A O 1
ATOM 1198 N N . ILE A 1 157 ? -6.857 6.895 2.678 1.00 98.62 157 ILE A N 1
ATOM 1199 C CA . ILE A 1 157 ? -5.774 5.964 2.325 1.00 98.62 157 ILE A CA 1
ATOM 1200 C C . ILE A 1 157 ? -6.192 5.107 1.128 1.00 98.62 157 ILE A C 1
ATOM 1202 O O . ILE A 1 157 ? -5.507 5.124 0.118 1.00 98.62 157 ILE A O 1
ATOM 1206 N N . ALA A 1 158 ? -7.387 4.505 1.148 1.00 97.75 158 ALA A N 1
ATOM 1207 C CA . ALA A 1 158 ? -7.887 3.690 0.034 1.00 97.75 158 ALA A CA 1
ATOM 1208 C C . ALA A 1 158 ? -7.859 4.405 -1.333 1.00 97.75 158 ALA A C 1
ATOM 1210 O O . ALA A 1 158 ? -7.647 3.782 -2.368 1.00 97.75 158 ALA A O 1
ATOM 1211 N N . GLN A 1 159 ? -8.086 5.723 -1.358 1.00 98.12 159 GLN A N 1
ATOM 1212 C CA . GLN A 1 159 ? -7.981 6.509 -2.591 1.00 98.12 159 GLN A CA 1
ATOM 1213 C C . GLN A 1 159 ? -6.535 6.685 -3.063 1.00 98.12 159 GLN A C 1
ATOM 1215 O O . GLN A 1 159 ? -6.314 6.859 -4.259 1.00 98.12 159 GLN A O 1
ATOM 1220 N N . VAL A 1 160 ? -5.575 6.750 -2.142 1.00 98.56 160 VAL A N 1
ATOM 1221 C CA . VAL A 1 160 ? -4.142 6.822 -2.447 1.00 98.56 160 VAL A CA 1
ATOM 1222 C C . VAL A 1 160 ? -3.649 5.461 -2.938 1.00 98.56 160 VAL A C 1
ATOM 1224 O O . VAL A 1 160 ? -3.108 5.430 -4.037 1.00 98.56 160 VAL A O 1
ATOM 1227 N N . GLU A 1 161 ? -4.002 4.362 -2.263 1.00 98.50 161 GLU A N 1
ATOM 1228 C CA . GLU A 1 161 ? -3.752 2.979 -2.727 1.00 98.50 161 GLU A CA 1
ATOM 1229 C C . GLU A 1 161 ? -4.240 2.755 -4.168 1.00 98.50 161 GLU A C 1
ATOM 1231 O O . GLU A 1 161 ? -3.539 2.238 -5.034 1.00 98.50 161 GLU A O 1
ATOM 1236 N N . ALA A 1 162 ? -5.446 3.234 -4.493 1.00 98.31 162 ALA A N 1
ATOM 1237 C CA . ALA A 1 162 ? -5.970 3.117 -5.854 1.00 98.31 162 ALA A CA 1
ATOM 1238 C C . ALA A 1 162 ? -5.120 3.887 -6.885 1.00 98.31 162 ALA A C 1
ATOM 1240 O O . ALA A 1 162 ? -4.994 3.465 -8.037 1.00 98.31 162 ALA A O 1
ATOM 1241 N N . ARG A 1 163 ? -4.512 5.016 -6.492 1.00 98.56 163 ARG A N 1
ATOM 1242 C CA . ARG A 1 163 ? -3.587 5.769 -7.357 1.00 98.56 163 ARG A CA 1
ATOM 1243 C C . ARG A 1 163 ? -2.229 5.089 -7.452 1.00 98.56 163 ARG A C 1
ATOM 1245 O O . ARG A 1 163 ? -1.665 5.091 -8.540 1.00 98.56 163 ARG A O 1
ATOM 1252 N N . HIS A 1 164 ? -1.729 4.499 -6.372 1.00 98.69 164 HIS A N 1
ATOM 1253 C CA . HIS A 1 164 ? -0.517 3.688 -6.399 1.00 98.69 164 HIS A CA 1
ATOM 1254 C C . HIS A 1 164 ? -0.676 2.506 -7.361 1.00 98.69 164 HIS A C 1
ATOM 1256 O O . HIS A 1 164 ? 0.114 2.371 -8.295 1.00 98.69 164 HIS A O 1
ATOM 1262 N N . SER A 1 165 ? -1.776 1.754 -7.245 1.00 98.38 165 SER A N 1
ATOM 1263 C CA . SER A 1 165 ? -2.141 0.696 -8.195 1.00 98.38 165 SER A CA 1
ATOM 1264 C C . SER A 1 165 ? -2.173 1.210 -9.639 1.00 98.38 165 SER A C 1
ATOM 1266 O O . SER A 1 165 ? -1.581 0.604 -10.530 1.00 98.38 165 SER A O 1
ATOM 1268 N N . ALA A 1 166 ? -2.785 2.373 -9.891 1.00 98.19 166 ALA A N 1
ATOM 1269 C CA . ALA A 1 166 ? -2.798 2.980 -11.223 1.00 98.19 166 ALA A CA 1
ATOM 1270 C C . ALA A 1 166 ? -1.392 3.358 -11.736 1.00 98.19 166 ALA A C 1
ATOM 1272 O O . ALA A 1 166 ? -1.110 3.169 -12.920 1.00 98.19 166 ALA A O 1
ATOM 1273 N N . VAL A 1 167 ? -0.506 3.867 -10.871 1.00 98.25 167 VAL A N 1
ATOM 1274 C CA . VAL A 1 167 ? 0.896 4.167 -11.213 1.00 98.25 167 VAL A CA 1
ATOM 1275 C C . VAL A 1 167 ? 1.642 2.888 -11.578 1.00 98.25 167 VAL A C 1
ATOM 1277 O O . VAL A 1 167 ? 2.277 2.845 -12.629 1.00 98.25 167 VAL A O 1
ATOM 1280 N N . VAL A 1 168 ? 1.527 1.825 -10.778 1.00 98.38 168 VAL A N 1
ATOM 1281 C CA . VAL A 1 168 ? 2.179 0.543 -11.085 1.00 98.38 168 VAL A CA 1
ATOM 1282 C C . VAL A 1 168 ? 1.659 -0.032 -12.406 1.00 98.38 168 VAL A C 1
ATOM 1284 O O . VAL A 1 168 ? 2.457 -0.488 -13.225 1.00 98.38 168 VAL A O 1
ATOM 1287 N N . ARG A 1 169 ? 0.352 0.075 -12.685 1.00 97.88 169 ARG A N 1
ATOM 1288 C CA . ARG A 1 169 ? -0.232 -0.310 -13.983 1.00 97.88 169 ARG A CA 1
ATOM 1289 C C . ARG A 1 169 ? 0.369 0.473 -15.144 1.00 97.88 169 ARG A C 1
ATOM 1291 O O . ARG A 1 169 ? 0.691 -0.139 -16.156 1.00 97.88 169 ARG A O 1
ATOM 1298 N N . LEU A 1 170 ? 0.573 1.786 -15.001 1.00 97.31 170 LEU A N 1
ATOM 1299 C CA . LEU A 1 170 ? 1.252 2.589 -16.027 1.00 97.31 170 LEU A CA 1
ATOM 1300 C C . LEU A 1 170 ? 2.676 2.094 -16.288 1.00 97.31 170 LEU A C 1
ATOM 1302 O O . LEU A 1 170 ? 3.041 1.919 -17.447 1.00 97.31 170 LEU A O 1
ATOM 1306 N N . LEU A 1 171 ? 3.452 1.828 -15.232 1.00 96.25 171 LEU A N 1
ATOM 1307 C CA . LEU A 1 171 ? 4.822 1.312 -15.359 1.00 96.25 171 LEU A CA 1
ATOM 1308 C C . LEU A 1 171 ? 4.866 -0.080 -16.006 1.00 96.25 171 LEU A C 1
ATOM 1310 O O . LEU A 1 171 ? 5.846 -0.441 -16.647 1.00 96.25 171 LEU A O 1
ATOM 1314 N N . ARG A 1 172 ? 3.788 -0.854 -15.864 1.00 96.94 172 ARG A N 1
ATOM 1315 C CA . ARG A 1 172 ? 3.607 -2.165 -16.498 1.00 96.94 172 ARG A CA 1
ATOM 1316 C C . ARG A 1 172 ? 2.980 -2.108 -17.891 1.00 96.94 172 ARG A C 1
ATOM 1318 O O . ARG A 1 172 ? 2.712 -3.160 -18.465 1.00 96.94 172 ARG A O 1
ATOM 1325 N N . GLU A 1 173 ? 2.711 -0.913 -18.413 1.00 96.81 173 GLU A N 1
ATOM 1326 C CA . GLU A 1 173 ? 2.001 -0.703 -19.681 1.00 96.81 173 GLU A CA 1
ATOM 1327 C C . GLU A 1 173 ? 0.601 -1.362 -19.716 1.00 96.81 173 GLU A C 1
ATOM 1329 O O . GLU A 1 173 ? 0.109 -1.803 -20.757 1.00 96.81 173 GLU A O 1
ATOM 1334 N N . GLU A 1 174 ? -0.075 -1.418 -18.566 1.00 97.06 174 GLU A N 1
ATOM 1335 C CA . GLU A 1 174 ? -1.413 -1.988 -18.397 1.00 97.06 174 GLU A CA 1
ATOM 1336 C C . GLU A 1 174 ? -2.509 -0.906 -18.304 1.00 97.06 174 GLU A C 1
ATOM 1338 O O . GLU A 1 174 ? -2.243 0.248 -17.953 1.00 97.06 174 GLU A O 1
ATOM 1343 N N . PRO A 1 175 ? -3.789 -1.249 -18.565 1.00 97.12 175 PRO A N 1
ATOM 1344 C CA . PRO A 1 175 ? -4.903 -0.340 -18.307 1.00 97.12 175 PRO A CA 1
ATOM 1345 C C . PRO A 1 175 ? -4.944 0.077 -16.834 1.00 97.12 175 PRO A C 1
ATOM 1347 O O . PRO A 1 175 ? -4.976 -0.785 -15.963 1.00 97.12 175 PRO A O 1
ATOM 1350 N N . VAL A 1 176 ? -4.998 1.386 -16.564 1.00 96.00 176 VAL A N 1
ATOM 1351 C CA . VAL A 1 176 ? -4.931 1.965 -15.202 1.00 96.00 176 VAL A CA 1
ATOM 1352 C C . VAL A 1 176 ? -6.179 1.746 -14.348 1.00 96.00 176 VAL A C 1
ATOM 1354 O O . VAL A 1 176 ? -6.115 1.834 -13.130 1.00 96.00 176 VAL A O 1
ATOM 1357 N N . ALA A 1 177 ? -7.315 1.479 -14.990 1.00 95.00 177 ALA A N 1
ATOM 1358 C CA . ALA A 1 177 ? -8.596 1.193 -14.353 1.00 95.00 177 ALA A CA 1
ATOM 1359 C C . ALA A 1 177 ? -9.320 0.134 -15.201 1.00 95.00 177 ALA A C 1
ATOM 1361 O O . ALA A 1 177 ? -10.167 0.482 -16.030 1.00 95.00 177 ALA A O 1
ATOM 1362 N N . PRO A 1 178 ? -8.913 -1.146 -15.100 1.00 92.31 178 PRO A N 1
ATOM 1363 C CA . PRO A 1 178 ? -9.452 -2.210 -15.948 1.00 92.31 178 PRO A CA 1
ATOM 1364 C C . PRO A 1 178 ? -10.918 -2.528 -15.626 1.00 92.31 178 PRO A C 1
ATOM 1366 O O . PRO A 1 178 ? -11.667 -2.934 -16.513 1.00 92.31 178 PRO A O 1
ATOM 1369 N N . ASP A 1 179 ? -11.331 -2.292 -14.380 1.00 92.50 179 ASP A N 1
ATOM 1370 C CA . ASP A 1 179 ? -12.679 -2.523 -13.882 1.00 92.50 179 ASP A CA 1
ATOM 1371 C C . ASP A 1 179 ? -13.339 -1.209 -13.450 1.00 92.50 179 ASP A C 1
ATOM 1373 O O . ASP A 1 179 ? -12.687 -0.257 -13.026 1.00 92.50 179 ASP A O 1
ATOM 1377 N N . ALA A 1 180 ? -14.670 -1.156 -13.530 1.00 93.00 180 ALA A N 1
ATOM 1378 C CA . ALA A 1 180 ? -15.436 0.009 -13.082 1.00 93.00 180 ALA A CA 1
ATOM 1379 C C . ALA A 1 180 ? -15.567 0.098 -11.551 1.00 93.00 180 ALA A C 1
ATOM 1381 O O . ALA A 1 180 ? -15.974 1.139 -11.033 1.00 93.00 180 ALA A O 1
ATOM 1382 N N . LEU A 1 181 ? -15.302 -1.004 -10.843 1.00 90.94 181 LEU A N 1
ATOM 1383 C CA . LEU A 1 181 ? -15.395 -1.120 -9.392 1.00 90.94 181 LEU A CA 1
ATOM 1384 C C . LEU A 1 181 ? -14.248 -1.986 -8.880 1.00 90.94 181 LEU A C 1
ATOM 1386 O O . LEU A 1 181 ? -14.135 -3.146 -9.283 1.00 90.94 181 LEU A O 1
ATOM 1390 N N . ASP A 1 182 ? -13.478 -1.456 -7.935 1.00 90.50 182 ASP A N 1
ATOM 1391 C CA . ASP A 1 182 ? -12.455 -2.234 -7.250 1.00 90.50 182 ASP A CA 1
ATOM 1392 C C . ASP A 1 182 ? -13.069 -3.368 -6.426 1.00 90.50 182 ASP A C 1
ATOM 1394 O O . ASP A 1 182 ? -14.168 -3.276 -5.851 1.00 90.50 182 ASP A O 1
ATOM 1398 N N . ARG A 1 183 ? -12.341 -4.484 -6.370 1.00 90.38 183 ARG A N 1
ATOM 1399 C CA . ARG A 1 183 ? -12.786 -5.680 -5.666 1.00 90.38 183 ARG A CA 1
ATOM 1400 C C . ARG A 1 183 ? -12.563 -5.527 -4.166 1.00 90.38 183 ARG A C 1
ATOM 1402 O O . ARG A 1 183 ? -11.444 -5.602 -3.678 1.00 90.38 183 ARG A O 1
ATOM 1409 N N . SER A 1 184 ? -13.655 -5.466 -3.414 1.00 94.12 184 SER A N 1
ATOM 1410 C CA . SER A 1 184 ? -13.613 -5.601 -1.956 1.00 94.12 184 SER A CA 1
ATOM 1411 C C . SER A 1 184 ? -13.129 -6.998 -1.539 1.00 94.12 184 SER A C 1
ATOM 1413 O O . SER A 1 184 ? -13.629 -8.012 -2.042 1.00 94.12 184 SER A O 1
ATOM 1415 N N . LEU A 1 185 ? -12.177 -7.059 -0.604 1.00 93.56 185 LEU A N 1
ATOM 1416 C CA . LEU A 1 185 ? -11.637 -8.306 -0.069 1.00 93.56 185 LEU A CA 1
ATOM 1417 C C . LEU A 1 185 ? -12.091 -8.532 1.372 1.00 93.56 185 LEU A C 1
ATOM 1419 O O . LEU A 1 185 ? -11.956 -7.671 2.239 1.00 93.56 185 LEU A O 1
ATOM 1423 N N . ALA A 1 186 ? -12.603 -9.733 1.636 1.00 91.38 186 ALA A N 1
ATOM 1424 C CA . ALA A 1 186 ? -12.814 -10.192 2.997 1.00 91.38 186 ALA A CA 1
ATOM 1425 C C . ALA A 1 186 ? -11.462 -10.439 3.684 1.00 91.38 186 ALA A C 1
ATOM 1427 O O . ALA A 1 186 ? -10.458 -10.752 3.043 1.00 91.38 186 ALA A O 1
ATOM 1428 N N . ARG A 1 187 ? -11.437 -10.276 5.006 1.00 88.19 187 ARG A N 1
ATOM 1429 C CA . ARG A 1 187 ? -10.209 -10.309 5.809 1.00 88.19 187 ARG A CA 1
ATOM 1430 C C . ARG A 1 187 ? -9.429 -11.623 5.691 1.00 88.19 187 ARG A C 1
ATOM 1432 O O . ARG A 1 187 ? -8.203 -11.604 5.707 1.00 88.19 187 ARG A O 1
ATOM 1439 N N . ASP A 1 188 ? -10.128 -12.748 5.609 1.00 90.44 188 ASP A N 1
ATOM 1440 C CA . ASP A 1 188 ? -9.552 -14.079 5.398 1.00 90.44 188 ASP A CA 1
ATOM 1441 C C . ASP A 1 188 ? -8.800 -14.152 4.066 1.00 90.44 188 ASP A C 1
ATOM 1443 O O . ASP A 1 188 ? -7.640 -14.553 4.034 1.00 90.44 188 ASP A O 1
ATOM 1447 N N . ALA A 1 189 ? -9.411 -13.639 2.999 1.00 92.81 189 ALA A N 1
ATOM 1448 C CA . ALA A 1 189 ? -8.800 -13.563 1.678 1.00 92.81 189 ALA A CA 1
ATOM 1449 C C . ALA A 1 189 ? -7.620 -12.575 1.615 1.00 92.81 189 ALA A C 1
ATOM 1451 O O . ALA A 1 189 ? -6.758 -12.709 0.747 1.00 92.81 189 ALA A O 1
ATOM 1452 N N . VAL A 1 190 ? -7.579 -11.560 2.485 1.00 93.94 190 VAL A N 1
ATOM 1453 C CA . VAL A 1 190 ? -6.394 -10.698 2.631 1.00 93.94 190 VAL A CA 1
ATOM 1454 C C . VAL A 1 190 ? -5.284 -11.471 3.340 1.00 93.94 190 VAL A C 1
ATOM 1456 O O . VAL A 1 190 ? -4.168 -11.521 2.840 1.00 93.94 190 VAL A O 1
ATOM 1459 N N . VAL A 1 191 ? -5.586 -12.133 4.462 1.00 91.56 191 VAL A N 1
ATOM 1460 C CA . VAL A 1 191 ? -4.592 -12.917 5.215 1.00 91.56 191 VAL A CA 1
ATOM 1461 C C . VAL A 1 191 ? -3.959 -14.015 4.372 1.00 91.56 191 VAL A C 1
ATOM 1463 O O . VAL A 1 191 ? -2.740 -14.140 4.394 1.00 91.56 191 VAL A O 1
ATOM 1466 N N . GLU A 1 192 ? -4.753 -14.753 3.598 1.00 92.00 192 GLU A N 1
ATOM 1467 C CA . GLU A 1 192 ? -4.249 -15.789 2.688 1.00 92.00 192 GLU A CA 1
ATOM 1468 C C . GLU A 1 192 ? -3.209 -15.237 1.698 1.00 92.00 192 GLU A C 1
ATOM 1470 O O . GLU A 1 192 ? -2.220 -15.899 1.397 1.00 92.00 192 GLU A O 1
ATOM 1475 N N . ARG A 1 193 ? -3.397 -13.999 1.223 1.00 93.31 193 ARG A N 1
ATOM 1476 C CA . ARG A 1 193 ? -2.485 -13.345 0.272 1.00 93.31 193 ARG A CA 1
ATOM 1477 C C . ARG A 1 193 ? -1.267 -12.702 0.929 1.00 93.31 193 ARG A C 1
ATOM 1479 O O . ARG A 1 193 ? -0.241 -12.568 0.275 1.00 93.31 193 ARG A O 1
ATOM 1486 N N . VAL A 1 194 ? -1.372 -12.312 2.199 1.00 91.31 194 VAL A N 1
ATOM 1487 C CA . VAL A 1 194 ? -0.259 -11.737 2.975 1.00 91.31 194 VAL A CA 1
ATOM 1488 C C . VAL A 1 194 ? 0.663 -12.819 3.522 1.00 91.31 194 VAL A C 1
ATOM 1490 O O . VAL A 1 194 ? 1.860 -12.584 3.651 1.00 91.31 194 VAL A O 1
ATOM 1493 N N . GLU A 1 195 ? 0.128 -13.995 3.863 1.00 90.00 195 GLU A N 1
ATOM 1494 C CA . GLU A 1 195 ? 0.880 -15.056 4.539 1.00 90.00 195 GLU A CA 1
ATOM 1495 C C . GLU A 1 195 ? 2.224 -15.409 3.871 1.00 90.00 195 GLU A C 1
ATOM 1497 O O . GLU A 1 195 ? 3.206 -15.534 4.607 1.00 90.00 195 GLU A O 1
ATOM 1502 N N . PRO A 1 196 ? 2.332 -15.511 2.529 1.00 92.50 196 PRO A N 1
ATOM 1503 C CA . PRO A 1 196 ? 3.604 -15.801 1.870 1.00 92.50 196 PRO A CA 1
ATOM 1504 C C . PRO A 1 196 ? 4.698 -14.756 2.116 1.00 92.50 196 PRO A C 1
ATOM 1506 O O . PRO A 1 196 ? 5.871 -15.077 1.956 1.00 92.50 196 PRO A O 1
ATOM 1509 N N . PHE A 1 197 ? 4.331 -13.529 2.502 1.00 92.81 197 PHE A N 1
ATOM 1510 C CA . PHE A 1 197 ? 5.273 -12.438 2.742 1.00 92.81 197 PHE A CA 1
ATOM 1511 C C . PHE A 1 197 ? 5.744 -12.325 4.193 1.00 92.81 197 PHE A C 1
ATOM 1513 O O . PHE A 1 197 ? 6.573 -11.473 4.515 1.00 92.81 197 PHE A O 1
ATOM 1520 N N . LEU A 1 198 ? 5.209 -13.143 5.100 1.00 87.94 198 LEU A N 1
ATOM 1521 C CA . LEU A 1 198 ? 5.581 -13.113 6.509 1.00 87.94 198 LEU A CA 1
ATOM 1522 C C . LEU A 1 198 ? 6.682 -14.129 6.790 1.00 87.94 198 LEU A C 1
ATOM 1524 O O . LEU A 1 198 ? 6.489 -15.333 6.608 1.00 87.94 198 LEU A O 1
ATOM 1528 N N . ALA A 1 199 ? 7.814 -13.638 7.295 1.00 78.69 199 ALA A N 1
ATOM 1529 C CA . ALA A 1 199 ? 8.865 -14.511 7.794 1.00 78.69 199 ALA A CA 1
ATOM 1530 C C . ALA A 1 199 ? 8.389 -15.271 9.050 1.00 78.69 199 ALA A C 1
ATOM 1532 O O . ALA A 1 199 ? 7.535 -14.784 9.801 1.00 78.69 199 ALA A O 1
ATOM 1533 N N . GLU A 1 200 ? 8.934 -16.475 9.243 1.00 57.50 200 GLU A N 1
ATOM 1534 C CA . GLU A 1 200 ? 8.737 -17.310 10.444 1.00 57.50 200 GLU A CA 1
ATOM 1535 C C . GLU A 1 200 ? 9.235 -16.629 11.730 1.00 57.50 200 GLU A C 1
ATOM 1537 O O . GLU A 1 200 ? 10.322 -16.003 11.702 1.00 57.50 200 GLU A O 1
#

pLDDT: mean 85.51, std 20.63, range [32.88, 98.88]